Protein AF-A0A2V2UY71-F1 (afdb_monomer)

InterPro domains:
  IPR056040 Domain of unknown function DUF7623 [PF24610] (50-108)
  IPR056040 Domain of unknown function DUF7623 [PF24610] (122-181)
  IPR056040 Domain of unknown function DUF7623 [PF24610] (200-262)
  IPR056040 Domain of unknown function DUF7623 [PF24610] (273-336)

Radius of gyration: 25.0 Å; Cα contacts (8 Å, |Δi|>4): 296; chains: 1; bounding box: 73×65×68 Å

Sequence (358 aa):
MPPAIQCVEEQMRRRMQQLRSDERKAAKAEARREQWLLEQHPYLDGVALAGLPLSKLGLSEDEEFTRLAEEHTVLAASPEKNAETLAAKEQCLKARAAHLAAAVVRQEAALRGQMPYLMHLPFDVALRELHLESNPEFVALLAKHAALCEDPDRAGGAEAKRLERAMRDLAKRIAEDVVEARRRALVETENLHEKYPCLPEEPAPGVAIVEVGLVEDPVFRALSHELDGLRADPTKNAEQIAATERAVRARAMELGSAKLQATEEEQRNYPFLPRRVDDVLMSDLRLAEDGVFQELVARRDALVAAGPGSNPELLTATERQLRGRASELAAAKKAVDAFRPTRTRRCVRVTPSWSRTR

Organism: Trypanosoma cruzi (NCBI:txid5693)

pLDDT: mean 89.63, std 13.65, range [26.88, 98.38]

Solvent-accessible surface area (backbone atoms only — not comparable to full-atom values): 20003 Å² total; per-residue (Å²): 132,61,71,69,57,58,51,52,52,52,50,52,51,53,51,52,53,48,51,55,50,44,53,52,31,22,53,49,30,51,52,50,53,42,51,50,51,38,70,78,36,61,77,53,66,91,59,80,31,88,87,56,59,71,82,77,50,48,56,76,75,33,68,67,51,43,53,52,49,54,54,43,58,62,45,60,77,44,44,90,84,31,47,70,62,47,55,53,47,44,50,52,48,43,51,48,51,38,49,40,30,52,49,54,53,50,50,42,51,50,53,45,67,76,40,60,75,53,80,80,58,99,57,102,65,62,70,73,81,58,49,50,89,51,34,68,72,47,43,54,47,50,53,54,41,52,65,43,47,73,40,72,87,44,42,82,30,75,66,40,53,48,42,44,47,51,49,37,55,49,52,45,55,49,45,52,52,50,52,52,50,51,45,50,50,26,30,49,40,30,52,48,41,75,75,37,73,64,52,57,74,53,37,22,92,81,35,47,47,65,74,51,45,55,86,75,34,67,67,51,46,51,51,50,53,51,46,60,58,40,60,75,46,50,82,84,30,43,69,59,44,57,52,48,44,50,50,50,29,49,52,46,28,53,46,17,43,52,50,46,50,45,21,54,53,47,31,71,76,38,72,91,49,66,68,48,36,89,88,32,52,42,57,74,46,50,59,90,78,37,64,71,52,48,53,45,48,53,53,42,51,53,42,58,72,56,42,94,82,37,60,66,67,58,45,54,52,42,54,51,51,44,52,34,51,49,34,50,37,28,52,51,44,53,52,55,59,70,64,54,76,57,89,79,68,74,76,81,74,82,72,84,79,82,77,83,77,132

Secondary structure (DSSP, 8-state):
--HHHHHHHHHHHHHHHHHHHHHHHHHHHHHHHHHHHHHH-GGGTT---TT--GGGS-TTT-HHHHHHHHHHHHHHTSHHHHHHHHHHHHHHHHHHHHHHHHHHHHHHHHHHHH-GGGS--SSS--GGGGTGGG-HHHHHHHHHHHHHHTSTTTTTSHHHHHHHHHHHHHHHHHHHHHHHHHHHHHHHHHHHHHH-TTS-S-SBTTB-TTTT-TTT-HHHHHHHHHHHHHTTSTTTTHHHHHHHHHHHHHHHHHHHHHHHHHHHHHHHH-TTS-SEETTEEGGGT-GGG-HHHHHHHHHHHHHHHTGGGS-HHHHHHHHHHHHHHHHHHHHHHHHHHHHS--TT--------------

Structure (mmCIF, N/CA/C/O backbone):
data_AF-A0A2V2UY71-F1
#
_entry.id   AF-A0A2V2UY71-F1
#
loop_
_atom_site.group_PDB
_atom_site.id
_atom_site.type_symbol
_atom_site.label_atom_id
_atom_site.label_alt_id
_atom_site.label_comp_id
_atom_site.label_asym_id
_atom_site.label_entity_id
_atom_site.label_seq_id
_atom_site.pdbx_PDB_ins_code
_atom_site.Cartn_x
_atom_site.Cartn_y
_atom_site.Cartn_z
_atom_site.occupancy
_atom_site.B_iso_or_equiv
_atom_site.auth_seq_id
_atom_site.auth_comp_id
_atom_site.auth_asym_id
_atom_site.auth_atom_id
_atom_site.pdbx_PDB_model_num
ATOM 1 N N . MET A 1 1 ? -28.309 37.734 -14.456 1.00 57.97 1 MET A N 1
ATOM 2 C CA . MET A 1 1 ? -27.494 36.514 -14.649 1.00 57.97 1 MET A CA 1
ATOM 3 C C . MET A 1 1 ? -28.401 35.411 -15.184 1.00 57.97 1 MET A C 1
ATOM 5 O O . MET A 1 1 ? -29.467 35.233 -14.606 1.00 57.97 1 MET A O 1
ATOM 9 N N . PRO A 1 2 ? -28.052 34.726 -16.285 1.00 71.00 2 PRO A N 1
ATOM 10 C CA . PRO A 1 2 ? -28.831 33.608 -16.819 1.00 71.00 2 PRO A CA 1
ATOM 11 C C . PRO A 1 2 ? -28.924 32.444 -15.807 1.00 71.00 2 PRO A C 1
ATOM 13 O O . PRO A 1 2 ? -27.910 32.128 -15.182 1.00 71.00 2 PRO A O 1
ATOM 16 N N . PRO A 1 3 ? -30.073 31.752 -15.677 1.00 75.88 3 PRO A N 1
ATOM 17 C CA . PRO A 1 3 ? -30.259 30.640 -14.729 1.00 75.88 3 PRO A CA 1
ATOM 18 C C . PRO A 1 3 ? -29.242 29.496 -14.881 1.00 75.88 3 PRO A C 1
ATOM 20 O O . PRO A 1 3 ? -28.856 28.861 -13.903 1.00 75.88 3 PRO A O 1
ATOM 23 N N . ALA A 1 4 ? -28.761 29.259 -16.106 1.00 75.88 4 ALA A N 1
ATOM 24 C CA . ALA A 1 4 ? -27.732 28.260 -16.384 1.00 75.88 4 ALA A CA 1
ATOM 25 C C . ALA A 1 4 ? -26.374 28.609 -15.746 1.00 75.88 4 ALA A C 1
ATOM 27 O O . ALA A 1 4 ? -25.679 27.713 -15.274 1.00 75.88 4 ALA A O 1
ATOM 28 N N . ILE A 1 5 ? -26.022 29.900 -15.671 1.00 81.50 5 ILE A N 1
ATOM 29 C CA . ILE A 1 5 ? -24.772 30.356 -15.045 1.00 81.50 5 ILE A CA 1
ATOM 30 C C . ILE A 1 5 ? -24.843 30.142 -13.529 1.00 81.50 5 ILE A C 1
ATOM 32 O O . ILE A 1 5 ? -23.938 29.542 -12.960 1.00 81.50 5 ILE A O 1
ATOM 36 N N . GLN A 1 6 ? -25.967 30.498 -12.900 1.00 82.94 6 GLN A N 1
ATOM 37 C CA . GLN A 1 6 ? -26.189 30.259 -11.466 1.00 82.94 6 GLN A CA 1
ATOM 38 C C . GLN A 1 6 ? -26.151 28.764 -11.106 1.00 82.94 6 GLN A C 1
ATOM 40 O O . GLN A 1 6 ? -25.620 28.386 -10.063 1.00 82.94 6 GLN A O 1
ATOM 45 N N . CYS A 1 7 ? -26.678 27.894 -11.977 1.00 86.69 7 CYS A N 1
ATOM 46 C CA . CYS A 1 7 ? -26.618 26.445 -11.781 1.00 86.69 7 CYS A CA 1
ATOM 47 C C . CYS A 1 7 ? -25.174 25.920 -11.797 1.00 86.69 7 CYS A C 1
ATOM 49 O O . CYS A 1 7 ? -24.805 25.117 -10.940 1.00 86.69 7 CYS A O 1
ATOM 51 N N . VAL A 1 8 ? -24.358 26.358 -12.759 1.00 89.56 8 VAL A N 1
ATOM 52 C CA . VAL A 1 8 ? -22.952 25.937 -12.861 1.00 89.56 8 VAL A CA 1
ATOM 53 C C . VAL A 1 8 ? -22.132 26.489 -11.694 1.00 89.56 8 VAL A C 1
ATOM 55 O O . VAL A 1 8 ? -21.345 25.750 -11.107 1.00 89.56 8 VAL A O 1
ATOM 58 N N . GLU A 1 9 ? -22.353 27.742 -11.295 1.00 90.88 9 GLU A N 1
ATOM 59 C CA . GLU A 1 9 ? -21.694 28.348 -10.130 1.00 90.88 9 GLU A CA 1
ATOM 60 C C . GLU A 1 9 ? -21.990 27.573 -8.841 1.00 90.88 9 GLU A C 1
ATOM 62 O O . GLU A 1 9 ? -21.076 27.250 -8.080 1.00 90.88 9 GLU A O 1
ATOM 67 N N . GLU A 1 10 ? -23.250 27.196 -8.613 1.00 91.19 10 GLU A N 1
ATOM 68 C CA . GLU A 1 10 ? -23.637 26.406 -7.443 1.00 91.19 10 GLU A CA 1
ATOM 69 C C . GLU A 1 10 ? -23.047 24.984 -7.493 1.00 91.19 10 GLU A C 1
ATOM 71 O O . GLU A 1 10 ? -22.602 24.457 -6.470 1.00 91.19 10 GLU A O 1
ATOM 76 N N . GLN A 1 11 ? -22.963 24.367 -8.677 1.00 90.06 11 GLN A N 1
ATOM 77 C CA . GLN A 1 11 ? -22.275 23.083 -8.855 1.00 90.06 11 GLN A CA 1
ATOM 78 C C . GLN A 1 11 ? -20.778 23.187 -8.537 1.00 90.06 11 GLN A C 1
ATOM 80 O O . GLN A 1 11 ? -20.250 22.354 -7.795 1.00 90.06 11 GLN A O 1
ATOM 85 N N . MET A 1 12 ? -20.099 24.219 -9.044 1.00 92.25 12 MET A N 1
ATOM 86 C CA . MET A 1 12 ? -18.686 24.476 -8.754 1.00 92.25 12 MET A CA 1
ATOM 87 C C . MET A 1 12 ? -18.464 24.733 -7.263 1.00 92.25 12 MET A C 1
ATOM 89 O O . MET A 1 12 ? -17.534 24.178 -6.675 1.00 92.25 12 MET A O 1
ATOM 93 N N . ARG A 1 13 ? -19.355 25.496 -6.619 1.00 92.88 13 ARG A N 1
ATOM 94 C CA . ARG A 1 13 ? -19.305 25.769 -5.178 1.00 92.88 13 ARG A CA 1
ATOM 95 C C . ARG A 1 13 ? -19.416 24.489 -4.354 1.00 92.88 13 ARG A C 1
ATOM 97 O O . ARG A 1 13 ? -18.591 24.262 -3.469 1.00 92.88 13 ARG A O 1
ATOM 104 N N . ARG A 1 14 ? -20.382 23.622 -4.674 1.00 91.88 14 ARG A N 1
ATOM 105 C CA . ARG A 1 14 ? -20.544 22.310 -4.024 1.00 91.88 14 ARG A CA 1
ATOM 106 C C . ARG A 1 14 ? -19.334 21.413 -4.250 1.00 91.88 14 ARG A C 1
ATOM 108 O O . ARG A 1 14 ? -18.859 20.786 -3.307 1.00 91.88 14 ARG A O 1
ATOM 115 N N . ARG A 1 15 ? -18.793 21.380 -5.473 1.00 92.88 15 ARG A N 1
ATOM 116 C CA . ARG A 1 15 ? -17.592 20.594 -5.783 1.00 92.88 15 ARG A CA 1
ATOM 117 C C . ARG A 1 15 ? -16.383 21.087 -4.991 1.00 92.88 15 ARG A C 1
ATOM 119 O O . ARG A 1 15 ? -15.667 20.264 -4.438 1.00 92.88 15 ARG A O 1
ATOM 126 N N . MET A 1 16 ? -16.185 22.399 -4.881 1.00 93.50 16 MET A N 1
ATOM 127 C CA . MET A 1 16 ? -15.091 22.973 -4.096 1.00 93.50 16 MET A CA 1
ATOM 128 C C . MET A 1 16 ? -15.234 22.666 -2.598 1.00 93.50 16 MET A C 1
ATOM 130 O O . MET A 1 16 ? -14.245 22.349 -1.943 1.00 93.50 16 MET A O 1
ATOM 134 N N . GLN A 1 17 ? -16.453 22.714 -2.050 1.00 93.62 17 GLN A N 1
ATOM 135 C CA . GLN A 1 17 ? -16.710 22.305 -0.664 1.00 93.62 17 GLN A CA 1
ATOM 136 C C . GLN A 1 17 ? -16.402 20.821 -0.441 1.00 93.62 17 GLN A C 1
ATOM 138 O O . GLN A 1 17 ? -15.746 20.485 0.543 1.00 93.62 17 GLN A O 1
ATOM 143 N N . GLN A 1 18 ? -16.814 19.957 -1.374 1.00 92.00 18 GLN A N 1
ATOM 144 C CA . GLN A 1 18 ? -16.500 18.531 -1.324 1.00 92.00 18 GLN A CA 1
ATOM 145 C C . GLN A 1 18 ? -14.987 18.294 -1.341 1.00 92.00 18 GLN A C 1
ATOM 147 O O . GLN A 1 18 ? -14.487 17.589 -0.477 1.00 92.00 18 GLN A O 1
ATOM 152 N N . LEU A 1 19 ? -14.252 18.930 -2.259 1.00 91.75 19 LEU A N 1
ATOM 153 C CA . LEU A 1 19 ? -12.797 18.773 -2.357 1.00 91.75 19 LEU A CA 1
ATOM 154 C C . LEU A 1 19 ? -12.083 19.193 -1.067 1.00 91.75 19 LEU A C 1
ATOM 156 O O . LEU A 1 19 ? -11.243 18.451 -0.574 1.00 91.75 19 LEU A O 1
ATOM 160 N N . ARG A 1 20 ? -12.475 20.321 -0.461 1.00 94.00 20 ARG A N 1
ATOM 161 C CA . ARG A 1 20 ? -11.926 20.754 0.838 1.00 94.00 20 ARG A CA 1
ATOM 162 C C . ARG A 1 20 ? -12.254 19.778 1.969 1.00 94.00 20 ARG A C 1
ATOM 164 O O . ARG A 1 20 ? -11.451 19.600 2.880 1.00 94.00 20 ARG A O 1
ATOM 171 N N . SER A 1 21 ? -13.447 19.182 1.952 1.00 95.00 21 SER A N 1
ATOM 172 C CA . SER A 1 21 ? -13.816 18.139 2.914 1.00 95.00 21 SER A CA 1
ATOM 173 C C . SER A 1 21 ? -12.960 16.890 2.720 1.00 95.00 21 SER A C 1
ATOM 175 O O . SER A 1 21 ? -12.454 16.348 3.697 1.00 95.00 21 SER A O 1
ATOM 177 N N . ASP A 1 22 ? -12.773 16.460 1.475 1.00 95.50 22 ASP A N 1
ATOM 178 C CA . ASP A 1 22 ? -11.970 15.291 1.122 1.00 95.50 22 ASP A CA 1
ATOM 179 C C . ASP A 1 22 ? -10.492 15.509 1.487 1.00 95.50 22 ASP A C 1
ATOM 181 O O . ASP A 1 22 ? -9.858 14.615 2.030 1.00 95.50 22 ASP A O 1
ATOM 185 N N . GLU A 1 23 ? -9.948 16.712 1.274 1.00 94.56 23 GLU A N 1
ATOM 186 C CA . GLU A 1 23 ? -8.604 17.105 1.729 1.00 94.56 23 GLU A CA 1
ATOM 187 C C . GLU A 1 23 ? -8.447 16.996 3.247 1.00 94.56 23 GLU A C 1
ATOM 189 O O . GLU A 1 23 ? -7.471 16.425 3.725 1.00 94.56 23 GLU A O 1
ATOM 194 N N . ARG A 1 24 ? -9.421 17.496 4.017 1.00 96.94 24 ARG A N 1
ATOM 195 C CA . ARG A 1 24 ? -9.393 17.397 5.485 1.00 96.94 24 ARG A CA 1
ATOM 196 C C . ARG A 1 24 ? -9.475 15.953 5.963 1.00 96.94 24 ARG A C 1
ATOM 198 O O . ARG A 1 24 ? -8.766 15.590 6.895 1.00 96.94 24 ARG A O 1
ATOM 205 N N . LYS A 1 25 ? -10.331 15.143 5.336 1.00 97.50 25 LYS A N 1
ATOM 206 C CA . LYS A 1 25 ? -10.458 13.715 5.648 1.00 97.50 25 LYS A CA 1
ATOM 207 C C . LYS A 1 25 ? -9.175 12.964 5.331 1.00 97.50 25 LYS A C 1
ATOM 209 O O . LYS A 1 25 ? -8.712 12.202 6.168 1.00 97.50 25 LYS A O 1
ATOM 214 N N . ALA A 1 26 ? -8.572 13.244 4.177 1.00 96.44 26 ALA A N 1
ATOM 215 C CA . ALA A 1 26 ? -7.306 12.644 3.791 1.00 96.44 26 ALA A CA 1
ATOM 216 C C . ALA A 1 26 ? -6.189 12.974 4.795 1.00 96.44 26 ALA A C 1
ATOM 218 O O . ALA A 1 26 ? -5.560 12.060 5.316 1.00 96.44 26 ALA A O 1
ATOM 219 N N . ALA A 1 27 ? -6.027 14.251 5.157 1.00 96.56 27 ALA A N 1
ATOM 220 C CA . ALA A 1 27 ? -5.034 14.673 6.147 1.00 96.56 27 ALA A CA 1
ATOM 221 C C . ALA A 1 27 ? -5.276 14.050 7.535 1.00 96.56 27 ALA A C 1
ATOM 223 O O . ALA A 1 27 ? -4.334 13.698 8.241 1.00 96.56 27 ALA A O 1
ATOM 224 N N . LYS A 1 28 ? -6.544 13.892 7.938 1.00 97.56 28 LYS A N 1
ATOM 225 C CA . LYS A 1 28 ? -6.902 13.251 9.209 1.00 97.56 28 LYS A CA 1
ATOM 226 C C . LYS A 1 28 ? -6.590 11.752 9.208 1.00 97.56 28 LYS A C 1
ATOM 228 O O . LYS A 1 28 ? -6.087 11.258 10.213 1.00 97.56 28 LYS A O 1
ATOM 233 N N . ALA A 1 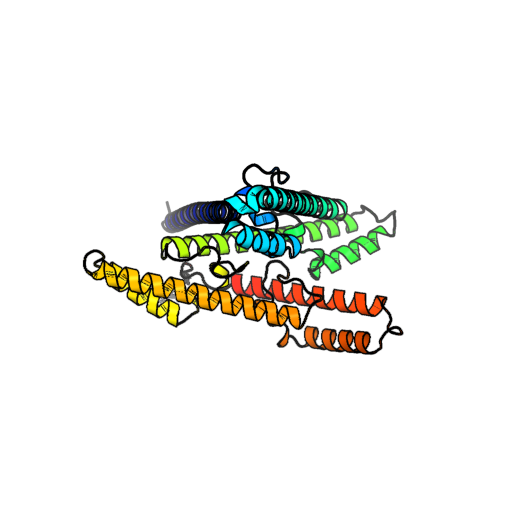29 ? -6.839 11.054 8.100 1.00 97.44 29 ALA A N 1
ATOM 234 C CA . ALA A 1 29 ? -6.457 9.652 7.943 1.00 97.44 29 ALA A CA 1
ATOM 235 C C . ALA A 1 29 ? -4.932 9.470 7.976 1.00 97.44 29 ALA A C 1
ATOM 237 O O . ALA A 1 29 ? -4.446 8.590 8.677 1.00 97.44 29 ALA A O 1
ATOM 238 N N . GLU A 1 30 ? -4.170 10.331 7.293 1.00 96.12 30 GLU A N 1
ATOM 239 C CA . GLU A 1 30 ? -2.700 10.298 7.341 1.00 96.12 30 GLU A CA 1
ATOM 240 C C . GLU A 1 30 ? -2.183 10.514 8.767 1.00 96.12 30 GLU A C 1
ATOM 242 O O . GLU A 1 30 ? -1.403 9.707 9.268 1.00 96.12 30 GLU A O 1
ATOM 247 N N . ALA A 1 31 ? -2.672 11.546 9.462 1.00 96.62 31 ALA A N 1
ATOM 248 C CA . ALA A 1 31 ? -2.279 11.818 10.843 1.00 96.62 31 ALA A CA 1
ATOM 249 C C . ALA A 1 31 ? -2.633 10.660 11.791 1.00 96.62 31 ALA A C 1
ATOM 251 O O . ALA A 1 31 ? -1.829 10.297 12.646 1.00 96.62 31 ALA A O 1
ATOM 252 N N . ARG A 1 32 ? -3.814 10.051 11.618 1.00 96.62 32 ARG A N 1
ATOM 253 C CA . ARG A 1 32 ? -4.237 8.870 12.381 1.00 96.62 32 ARG A CA 1
ATOM 254 C C . ARG A 1 32 ? -3.312 7.683 12.127 1.00 96.62 32 ARG A C 1
ATOM 256 O O . ARG A 1 32 ? -2.926 7.023 13.086 1.00 96.62 32 ARG A O 1
ATOM 263 N N . ARG A 1 33 ? -2.941 7.424 10.869 1.00 95.38 33 ARG A N 1
ATOM 264 C CA . ARG A 1 33 ? -2.020 6.340 10.509 1.00 95.38 33 ARG A CA 1
ATOM 265 C C . ARG A 1 33 ? -0.642 6.545 11.131 1.00 95.38 33 ARG A C 1
ATOM 267 O O . ARG A 1 33 ? -0.097 5.600 11.692 1.00 95.38 33 ARG A O 1
ATOM 274 N N . GLU A 1 34 ? -0.101 7.759 11.069 1.00 95.38 34 GLU A N 1
ATOM 275 C CA . GLU A 1 34 ? 1.183 8.092 11.699 1.00 95.38 34 GLU A CA 1
ATOM 276 C C . GLU A 1 34 ? 1.135 7.933 13.217 1.00 95.38 34 GLU A C 1
ATOM 278 O O . GLU A 1 34 ? 2.013 7.301 13.802 1.00 95.38 34 GLU A O 1
ATOM 283 N N . GLN A 1 35 ? 0.085 8.453 13.855 1.00 95.75 35 GLN A N 1
ATOM 284 C CA . GLN A 1 35 ? -0.094 8.303 15.293 1.00 95.75 35 GLN A CA 1
ATOM 285 C C . GLN A 1 35 ? -0.215 6.827 15.686 1.00 95.75 35 GLN A C 1
ATOM 287 O O . GLN A 1 35 ? 0.440 6.391 16.626 1.00 95.75 35 GLN A O 1
ATOM 292 N N . TRP A 1 36 ? -0.998 6.044 14.943 1.00 95.75 36 TRP A N 1
ATOM 293 C CA . TRP A 1 36 ? -1.146 4.615 15.192 1.00 95.75 36 TRP A CA 1
ATOM 294 C C . TRP A 1 36 ? 0.193 3.872 15.060 1.00 95.75 36 TRP A C 1
ATOM 296 O O . TRP A 1 36 ? 0.519 3.055 15.917 1.00 95.75 36 TRP A O 1
ATOM 306 N N . LEU A 1 37 ? 1.009 4.187 14.043 1.00 95.50 37 LEU A N 1
ATOM 307 C CA . LEU A 1 37 ? 2.350 3.607 13.879 1.00 95.50 37 LEU A CA 1
ATOM 308 C C . LEU A 1 37 ? 3.283 3.963 15.046 1.00 95.50 37 LEU A C 1
ATOM 310 O O . LEU A 1 37 ? 4.030 3.102 15.506 1.00 95.50 37 LEU A O 1
ATOM 314 N N . LEU A 1 38 ? 3.225 5.200 15.550 1.00 95.06 38 LEU A N 1
ATOM 315 C CA . LEU A 1 38 ? 3.971 5.610 16.745 1.00 95.06 38 LEU A CA 1
ATOM 316 C C . LEU A 1 38 ? 3.482 4.889 18.006 1.00 95.06 38 LEU A C 1
ATOM 318 O O . LEU A 1 38 ? 4.297 4.496 18.831 1.00 95.06 38 LEU A O 1
ATOM 322 N N . GLU A 1 39 ? 2.175 4.669 18.151 1.00 94.81 39 GLU A N 1
ATOM 323 C CA . GLU A 1 39 ? 1.608 3.902 19.267 1.00 94.81 39 GLU A CA 1
ATOM 324 C C . GLU A 1 39 ? 2.044 2.427 19.231 1.00 94.81 39 GLU A C 1
ATOM 326 O O . GLU A 1 39 ? 2.303 1.847 20.284 1.00 94.81 39 GLU A O 1
ATOM 331 N N . GLN A 1 40 ? 2.170 1.825 18.040 1.00 93.19 40 GLN A N 1
ATOM 332 C CA . GLN A 1 40 ? 2.704 0.462 17.881 1.00 93.19 40 GLN A CA 1
ATOM 333 C C . GLN A 1 40 ? 4.223 0.389 18.075 1.00 93.19 40 GLN A C 1
ATOM 335 O O . GLN A 1 40 ? 4.745 -0.630 18.529 1.00 93.19 40 GLN A O 1
ATOM 340 N N . HIS A 1 41 ? 4.941 1.469 17.759 1.00 94.50 41 HIS A N 1
ATOM 341 C CA . HIS A 1 41 ? 6.397 1.535 17.848 1.00 94.50 41 HIS A CA 1
ATOM 342 C C . HIS A 1 41 ? 6.869 2.776 18.627 1.00 94.50 41 HIS A C 1
ATOM 344 O O . HIS A 1 41 ? 7.550 3.629 18.048 1.00 94.50 41 HIS A O 1
ATOM 350 N N . PRO A 1 42 ? 6.585 2.887 19.946 1.00 94.44 42 PRO A N 1
ATOM 351 C CA . PRO A 1 42 ? 6.882 4.102 20.718 1.00 94.44 42 PRO A CA 1
ATOM 352 C C . PRO A 1 42 ? 8.369 4.459 20.750 1.00 94.44 42 PRO A C 1
ATOM 354 O O . PRO A 1 42 ? 8.746 5.624 20.841 1.00 94.44 42 PRO A O 1
ATOM 357 N N . TYR A 1 43 ? 9.240 3.457 20.619 1.00 94.12 43 TYR A N 1
ATOM 358 C CA . TYR A 1 43 ? 10.687 3.638 20.528 1.00 94.12 43 TYR A CA 1
ATOM 359 C C . TYR A 1 43 ? 11.136 4.350 19.241 1.00 94.12 43 TYR A C 1
ATOM 361 O O . TYR A 1 43 ? 12.305 4.706 19.143 1.00 94.12 43 TYR A O 1
ATOM 369 N N . LEU A 1 44 ? 10.270 4.557 18.246 1.00 95.62 44 LEU A N 1
ATOM 370 C CA . LEU A 1 44 ? 10.598 5.341 17.051 1.00 95.62 44 LEU A CA 1
ATOM 371 C C . LEU A 1 44 ? 10.298 6.837 17.200 1.00 95.62 44 LEU A C 1
ATOM 373 O O . LEU A 1 44 ? 10.643 7.607 16.301 1.00 95.62 44 LEU A O 1
ATOM 377 N N . ASP A 1 45 ? 9.718 7.266 18.324 1.00 93.12 45 ASP A N 1
ATOM 378 C CA . ASP A 1 45 ? 9.486 8.685 18.575 1.00 93.12 45 ASP A CA 1
ATOM 379 C C . ASP A 1 45 ? 10.808 9.476 18.596 1.00 93.12 45 ASP A C 1
ATOM 381 O O . ASP A 1 45 ? 11.823 9.048 19.157 1.00 93.12 45 ASP A O 1
ATOM 385 N N . GLY A 1 46 ? 10.813 10.625 17.919 1.00 86.50 46 GLY A N 1
ATOM 386 C CA . GLY A 1 46 ? 11.984 11.493 17.770 1.00 86.50 46 GLY A CA 1
ATOM 387 C C . GLY A 1 46 ? 13.143 10.930 16.930 1.00 86.50 46 GLY A C 1
ATOM 388 O O . GLY A 1 46 ? 14.186 11.583 16.833 1.00 86.50 46 GLY A O 1
ATOM 389 N N . VAL A 1 47 ? 13.010 9.753 16.306 1.00 89.56 47 VAL A N 1
ATOM 390 C CA . VAL A 1 47 ? 14.061 9.197 15.438 1.00 89.56 47 VAL A CA 1
ATOM 391 C C . VAL A 1 47 ? 14.152 10.000 14.138 1.00 89.56 47 VAL A C 1
ATOM 393 O O . VAL A 1 47 ? 13.160 10.253 13.459 1.00 89.56 47 VAL A O 1
ATOM 396 N N . ALA A 1 48 ? 15.370 10.387 13.752 1.00 87.94 48 ALA A N 1
ATOM 397 C CA . ALA A 1 48 ? 15.610 11.095 12.500 1.00 87.94 48 ALA A CA 1
ATOM 398 C C . ALA A 1 48 ? 15.502 10.140 11.296 1.00 87.94 48 ALA A C 1
ATOM 400 O O . ALA A 1 48 ? 16.433 9.401 10.986 1.00 87.94 48 ALA A O 1
ATOM 401 N N . LEU A 1 49 ? 14.376 10.196 10.583 1.00 92.88 49 LEU A N 1
ATOM 402 C CA . LEU A 1 49 ? 14.071 9.333 9.431 1.00 92.88 49 LEU A CA 1
ATOM 403 C C . LEU A 1 49 ? 14.194 10.094 8.102 1.00 92.88 49 LEU A C 1
ATOM 405 O O . LEU A 1 49 ? 13.379 9.943 7.199 1.00 92.88 49 LEU A O 1
ATOM 409 N N . ALA A 1 50 ? 15.205 10.964 7.996 1.00 89.25 50 ALA A N 1
ATOM 410 C CA . ALA A 1 50 ? 15.466 11.807 6.819 1.00 89.25 50 ALA A CA 1
ATOM 411 C C . ALA A 1 50 ? 14.261 12.666 6.363 1.00 89.25 50 ALA A C 1
ATOM 413 O O . ALA A 1 50 ? 14.125 12.977 5.183 1.00 89.25 50 ALA A O 1
ATOM 414 N N . GLY A 1 51 ? 13.386 13.050 7.301 1.00 88.62 51 GLY A N 1
ATOM 415 C CA . GLY A 1 51 ? 12.165 13.813 7.017 1.00 88.62 51 GLY A CA 1
ATOM 416 C C . GLY A 1 51 ? 11.014 12.984 6.437 1.00 88.62 51 GLY A C 1
ATOM 417 O O . GLY A 1 51 ? 10.006 13.560 6.038 1.00 88.62 51 GLY A O 1
ATOM 418 N N . LEU A 1 52 ? 11.146 11.655 6.383 1.00 93.50 52 LEU A N 1
ATOM 419 C CA . LEU A 1 52 ? 10.084 10.750 5.952 1.00 93.50 52 LEU A CA 1
ATOM 420 C C . LEU A 1 52 ? 9.163 10.394 7.131 1.00 93.50 52 LEU A C 1
ATOM 422 O O . LEU A 1 52 ? 9.663 10.135 8.229 1.00 93.50 52 LEU A O 1
ATOM 426 N N . PRO A 1 53 ? 7.839 10.329 6.912 1.00 93.81 53 PRO A N 1
ATOM 427 C CA . PRO A 1 53 ? 6.903 9.808 7.903 1.00 93.81 53 PRO A CA 1
ATOM 428 C C . PRO A 1 53 ? 6.998 8.271 8.000 1.00 93.81 53 PRO A C 1
ATOM 430 O O . PRO A 1 53 ? 7.471 7.614 7.063 1.00 93.81 53 PRO A O 1
ATOM 433 N N . LEU A 1 54 ? 6.542 7.675 9.109 1.00 95.00 54 LEU A N 1
ATOM 434 C CA . LEU A 1 54 ? 6.673 6.231 9.357 1.00 95.00 54 LEU A CA 1
ATOM 435 C C . LEU A 1 54 ? 5.930 5.403 8.307 1.00 95.00 54 LEU A C 1
ATOM 437 O O . LEU A 1 54 ? 6.439 4.367 7.871 1.00 95.00 54 LEU A O 1
ATOM 441 N N . SER A 1 55 ? 4.775 5.881 7.831 1.00 92.44 55 SER A N 1
ATOM 442 C CA . SER A 1 55 ? 3.998 5.205 6.782 1.00 92.44 55 SER A CA 1
ATOM 443 C C . SER A 1 55 ? 4.759 5.020 5.469 1.00 92.44 55 SER A C 1
ATOM 445 O O . SER A 1 55 ? 4.383 4.173 4.663 1.00 92.44 55 SER A O 1
ATOM 447 N N . LYS A 1 56 ? 5.840 5.775 5.232 1.00 92.50 56 LYS A N 1
ATOM 44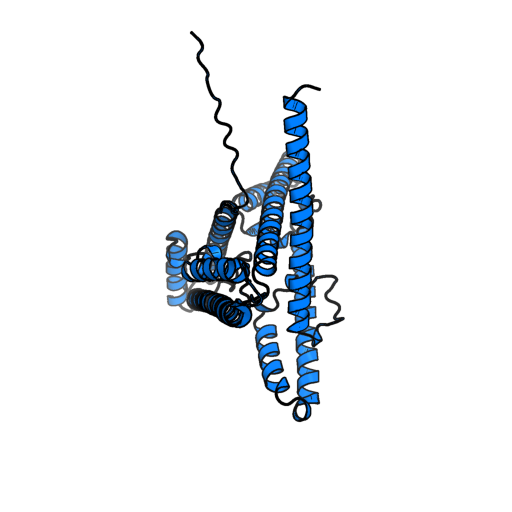8 C CA . LYS A 1 56 ? 6.637 5.708 3.996 1.00 92.50 56 LYS A CA 1
ATOM 449 C C . LYS A 1 56 ? 7.804 4.725 4.057 1.00 92.50 56 LYS A C 1
ATOM 451 O O . LYS A 1 56 ? 8.494 4.580 3.039 1.00 92.50 56 LYS A O 1
ATOM 456 N N . LEU A 1 57 ? 8.031 4.088 5.209 1.00 93.31 57 LEU A N 1
ATOM 457 C CA . LEU A 1 57 ? 9.163 3.188 5.442 1.00 93.31 57 LEU A CA 1
ATOM 458 C C . LEU A 1 57 ? 8.864 1.714 5.158 1.00 93.31 57 LEU A C 1
ATOM 460 O O . LEU A 1 57 ? 9.812 0.950 5.011 1.00 93.31 57 LEU A O 1
ATOM 464 N N . GLY A 1 58 ? 7.588 1.323 5.075 1.00 90.38 58 GLY A N 1
ATOM 465 C CA . GLY A 1 58 ? 7.207 -0.076 4.855 1.00 90.38 58 GLY A CA 1
ATOM 466 C C . GLY A 1 58 ? 7.648 -0.998 5.997 1.00 90.38 58 GLY A C 1
ATOM 467 O O . GLY A 1 58 ? 8.213 -2.060 5.757 1.00 90.38 58 GLY A O 1
ATOM 468 N N . LEU A 1 59 ? 7.460 -0.564 7.251 1.00 92.81 59 LEU A N 1
ATOM 469 C CA . LEU A 1 59 ? 7.905 -1.312 8.437 1.00 92.81 59 LEU A CA 1
ATOM 470 C C . LEU A 1 59 ? 7.282 -2.715 8.515 1.00 92.81 59 LEU A C 1
ATOM 472 O O . LEU A 1 59 ? 7.947 -3.654 8.938 1.00 92.81 59 LEU A O 1
ATOM 476 N N . SER A 1 60 ? 6.024 -2.858 8.089 1.00 87.88 60 SER A N 1
ATOM 477 C CA . SER A 1 60 ? 5.282 -4.126 8.059 1.00 87.88 60 SER A CA 1
ATOM 478 C C . SER A 1 60 ? 5.730 -5.089 6.957 1.00 87.88 60 SER A C 1
ATOM 480 O O . SER A 1 60 ? 5.382 -6.268 6.982 1.00 87.88 60 SER A O 1
ATOM 482 N N . GLU A 1 61 ? 6.458 -4.585 5.966 1.00 88.06 61 GLU A N 1
ATOM 483 C CA . GLU A 1 61 ? 6.984 -5.325 4.824 1.00 88.06 61 GLU A CA 1
ATOM 484 C C . GLU A 1 61 ? 8.442 -5.747 5.049 1.00 88.06 61 GLU A C 1
ATOM 486 O O . GLU A 1 61 ? 8.963 -6.586 4.315 1.00 88.06 61 GLU A O 1
ATOM 491 N N . ASP A 1 62 ? 9.104 -5.179 6.059 1.00 93.62 62 ASP A N 1
ATOM 492 C CA . ASP A 1 62 ? 10.484 -5.489 6.397 1.00 93.62 62 ASP A CA 1
ATOM 493 C C . ASP A 1 62 ? 10.573 -6.665 7.382 1.00 93.62 62 ASP A C 1
ATOM 495 O O . ASP A 1 62 ? 10.269 -6.542 8.570 1.00 93.62 62 ASP A O 1
ATOM 499 N N . GLU A 1 63 ? 11.027 -7.819 6.892 1.00 91.38 63 GLU A N 1
ATOM 500 C CA . GLU A 1 63 ? 11.146 -9.060 7.677 1.00 91.38 63 GLU A CA 1
ATOM 501 C C . GLU A 1 63 ? 12.057 -8.910 8.907 1.00 91.38 63 GLU A C 1
ATOM 503 O O . GLU A 1 63 ? 11.806 -9.484 9.965 1.00 91.38 63 GLU A O 1
ATOM 508 N N . GLU A 1 64 ? 13.131 -8.122 8.793 1.00 95.50 64 GLU A N 1
ATOM 509 C CA . GLU A 1 64 ? 14.042 -7.909 9.917 1.00 95.50 64 GLU A CA 1
ATOM 510 C C . GLU A 1 64 ? 13.388 -7.047 11.001 1.00 95.50 64 GLU A C 1
ATOM 512 O O . GLU A 1 64 ? 13.464 -7.394 12.181 1.00 95.50 64 GLU A O 1
ATOM 517 N N . PHE A 1 65 ? 12.735 -5.948 10.614 1.00 96.31 65 PHE A N 1
ATOM 518 C CA . PHE A 1 65 ? 12.019 -5.076 11.539 1.00 96.31 65 PHE A CA 1
ATOM 519 C C . PHE A 1 65 ? 10.865 -5.807 12.226 1.00 96.31 65 PHE A C 1
ATOM 521 O O . PHE A 1 65 ? 10.757 -5.739 13.447 1.00 96.31 65 PHE A O 1
ATOM 528 N N . THR A 1 66 ? 10.038 -6.530 11.467 1.00 93.06 66 THR A N 1
ATOM 529 C CA . THR A 1 66 ? 8.897 -7.294 12.002 1.00 93.06 66 THR A CA 1
ATOM 530 C C . THR A 1 66 ? 9.353 -8.347 13.008 1.00 93.06 66 THR A C 1
ATOM 532 O O . THR A 1 66 ? 8.874 -8.338 14.140 1.00 93.06 66 THR A O 1
ATOM 535 N N . ARG A 1 67 ? 10.373 -9.152 12.680 1.00 95.31 67 ARG A N 1
ATOM 536 C CA . ARG A 1 67 ? 10.967 -10.110 13.626 1.00 95.31 67 ARG A CA 1
ATOM 537 C C . ARG A 1 67 ? 11.497 -9.428 14.893 1.00 95.31 67 ARG A C 1
ATOM 539 O O . ARG A 1 67 ? 11.261 -9.902 16.001 1.00 95.31 67 ARG A O 1
ATOM 546 N N . LEU A 1 68 ? 12.225 -8.316 14.754 1.00 96.12 68 LEU A N 1
ATOM 547 C CA . LEU A 1 68 ? 12.745 -7.573 15.909 1.00 96.12 68 LEU A CA 1
ATOM 548 C C . LEU A 1 68 ? 11.616 -6.989 16.773 1.00 96.12 68 LEU A C 1
ATOM 550 O O . LEU A 1 68 ? 11.752 -6.945 17.996 1.00 96.12 68 LEU A O 1
ATOM 554 N N . ALA A 1 69 ? 10.521 -6.543 16.154 1.00 94.44 69 ALA A N 1
ATOM 555 C CA . ALA A 1 69 ? 9.361 -6.000 16.847 1.00 94.44 69 ALA A CA 1
ATOM 556 C C . ALA A 1 69 ? 8.609 -7.105 17.603 1.00 94.44 69 ALA A C 1
ATOM 558 O O . ALA A 1 69 ? 8.267 -6.918 18.766 1.00 94.44 69 ALA A O 1
ATOM 559 N N . GLU A 1 70 ? 8.435 -8.284 17.005 1.00 93.69 70 GLU A N 1
ATOM 560 C CA . GLU A 1 70 ? 7.867 -9.457 17.679 1.00 93.69 70 GLU A CA 1
ATOM 561 C C . GLU A 1 70 ? 8.701 -9.859 18.903 1.00 93.69 70 GLU A C 1
ATOM 563 O O . GLU A 1 70 ? 8.171 -9.986 20.008 1.00 93.69 70 GLU A O 1
ATOM 568 N N . GLU A 1 71 ? 10.023 -9.969 18.756 1.00 94.31 71 GLU A N 1
ATOM 569 C CA . GLU A 1 71 ? 10.924 -10.247 19.880 1.00 94.31 71 GLU A CA 1
ATOM 570 C C . GLU A 1 71 ? 10.827 -9.174 20.980 1.00 94.31 71 GLU A C 1
ATOM 572 O O . GLU A 1 71 ? 10.816 -9.504 22.169 1.00 94.31 71 GLU A O 1
ATOM 577 N N . HIS A 1 72 ? 10.719 -7.893 20.603 1.00 94.50 72 HIS A N 1
ATOM 578 C CA . HIS A 1 72 ? 10.507 -6.791 21.548 1.00 94.50 72 HIS A CA 1
ATOM 579 C C . HIS A 1 72 ? 9.190 -6.953 22.312 1.00 94.50 72 HIS A C 1
ATOM 581 O O . HIS A 1 72 ? 9.208 -6.875 23.540 1.00 94.50 72 HIS A O 1
ATOM 587 N N . THR A 1 73 ? 8.082 -7.281 21.636 1.00 92.75 73 THR A N 1
ATOM 588 C CA . THR A 1 73 ? 6.781 -7.487 22.302 1.00 92.75 73 THR A CA 1
ATOM 589 C C . THR A 1 73 ? 6.818 -8.621 23.328 1.00 92.75 73 THR A C 1
ATOM 591 O O . THR A 1 73 ? 6.271 -8.477 24.423 1.00 92.75 73 THR A O 1
ATOM 594 N N . VAL A 1 74 ? 7.522 -9.721 23.032 1.00 93.56 74 VAL A N 1
ATOM 595 C CA . VAL A 1 74 ? 7.699 -10.843 23.968 1.00 93.56 74 VAL A CA 1
ATOM 596 C C . VAL A 1 74 ? 8.518 -10.416 25.187 1.00 93.56 74 VAL A C 1
ATOM 598 O O . VAL A 1 74 ? 8.145 -10.709 26.324 1.00 93.56 74 VAL A O 1
ATOM 601 N N . LEU A 1 75 ? 9.621 -9.691 24.979 1.00 92.50 75 LEU A N 1
ATOM 602 C CA . LEU A 1 75 ? 10.467 -9.203 26.071 1.00 92.50 75 LEU A CA 1
ATOM 603 C C . LEU A 1 75 ? 9.753 -8.154 26.937 1.00 92.50 75 LEU A C 1
ATOM 605 O O . LEU A 1 75 ? 9.950 -8.129 28.158 1.00 92.50 75 LEU A O 1
ATOM 609 N N . ALA A 1 76 ? 8.903 -7.328 26.324 1.00 91.81 76 ALA A N 1
ATOM 610 C CA . ALA A 1 76 ? 8.137 -6.272 26.977 1.00 91.81 76 ALA A CA 1
ATOM 611 C C . ALA A 1 76 ? 7.064 -6.812 27.938 1.00 91.81 76 ALA A C 1
ATOM 613 O O . ALA A 1 76 ? 6.603 -6.071 28.803 1.00 91.81 76 ALA A O 1
ATOM 614 N N . ALA A 1 77 ? 6.722 -8.105 27.873 1.00 92.56 77 ALA A N 1
ATOM 615 C CA . ALA A 1 77 ? 5.848 -8.758 28.851 1.00 92.56 77 ALA A CA 1
ATOM 616 C C . ALA A 1 77 ? 6.478 -8.874 30.258 1.00 92.56 77 ALA A C 1
ATOM 618 O O . ALA A 1 77 ? 5.786 -9.160 31.235 1.00 92.56 77 ALA A O 1
ATOM 619 N N . SER A 1 78 ? 7.797 -8.689 30.395 1.00 92.56 78 SER A N 1
ATOM 620 C CA . SER A 1 78 ? 8.511 -8.683 31.683 1.00 92.56 78 SER A CA 1
ATOM 621 C C . SER A 1 78 ? 9.662 -7.667 31.666 1.00 92.56 78 SER A C 1
ATOM 623 O O . SER A 1 78 ? 10.834 -8.052 31.685 1.00 92.56 78 SER A O 1
ATOM 625 N N . PRO A 1 79 ? 9.350 -6.358 31.637 1.00 87.06 79 PRO A N 1
ATOM 626 C CA . PRO A 1 79 ? 10.326 -5.318 31.320 1.00 87.06 79 PRO A CA 1
ATOM 627 C C . PRO A 1 79 ? 11.415 -5.175 32.387 1.00 87.06 79 PRO A C 1
ATOM 629 O O . PRO A 1 79 ? 12.575 -4.967 32.051 1.00 87.06 79 PRO A O 1
ATOM 632 N N . GLU A 1 80 ? 11.081 -5.377 33.663 1.00 90.88 80 GLU A N 1
ATOM 633 C CA . GLU A 1 80 ? 12.036 -5.277 34.777 1.00 90.88 80 GLU A CA 1
ATOM 634 C C . GLU A 1 80 ? 13.178 -6.298 34.676 1.00 90.88 80 GLU A C 1
ATOM 636 O O . GLU A 1 80 ? 14.318 -5.996 35.017 1.00 90.88 80 GLU A O 1
ATOM 641 N N . LYS A 1 81 ? 12.886 -7.506 34.175 1.00 89.69 81 LYS A N 1
ATOM 642 C CA . LYS A 1 81 ? 13.879 -8.581 34.013 1.00 89.69 81 LYS A CA 1
ATOM 643 C C . LYS A 1 81 ? 14.683 -8.447 32.723 1.00 89.69 81 LYS A C 1
ATOM 645 O O . LYS A 1 81 ? 15.784 -8.979 32.637 1.00 89.69 81 LYS A O 1
ATOM 650 N N . ASN A 1 82 ? 14.128 -7.742 31.739 1.00 90.44 82 ASN A N 1
ATOM 651 C CA . ASN A 1 82 ? 14.640 -7.684 30.374 1.00 90.44 82 ASN A CA 1
ATOM 652 C C . ASN A 1 82 ? 15.161 -6.293 29.987 1.00 90.44 82 ASN A C 1
ATOM 654 O O . ASN A 1 82 ? 15.416 -6.070 28.808 1.00 90.44 82 ASN A O 1
ATOM 658 N N . ALA A 1 83 ? 15.322 -5.362 30.933 1.00 92.12 83 ALA A N 1
ATOM 659 C CA . ALA A 1 83 ? 15.565 -3.943 30.652 1.00 92.12 83 ALA A CA 1
ATOM 660 C C . ALA A 1 83 ? 16.740 -3.690 29.687 1.00 92.12 83 ALA A C 1
ATOM 662 O O . ALA A 1 83 ? 16.583 -2.984 28.692 1.00 92.12 83 ALA A O 1
ATOM 663 N N . GLU A 1 84 ? 17.899 -4.309 29.928 1.00 93.50 84 GLU A N 1
ATOM 664 C CA . GLU A 1 84 ? 19.074 -4.157 29.054 1.00 93.50 84 GLU A CA 1
ATOM 665 C C . GLU A 1 84 ? 18.842 -4.755 27.661 1.00 93.50 84 GLU A C 1
ATOM 667 O O . GLU A 1 84 ? 19.214 -4.162 26.648 1.00 93.50 84 GLU A O 1
ATOM 672 N N . THR A 1 85 ? 18.179 -5.915 27.597 1.00 93.94 85 THR A N 1
ATOM 673 C CA . THR A 1 85 ? 17.880 -6.585 26.323 1.00 93.94 85 THR A CA 1
ATOM 674 C C . THR A 1 85 ? 16.841 -5.798 25.524 1.00 93.94 85 THR A C 1
ATOM 676 O O . THR A 1 85 ? 16.994 -5.650 24.316 1.00 93.94 85 THR A O 1
ATOM 679 N N . LEU A 1 86 ? 15.827 -5.233 26.185 1.00 94.12 86 LEU A N 1
ATOM 680 C CA . LEU A 1 86 ? 14.838 -4.344 25.576 1.00 94.12 86 LEU A CA 1
ATOM 681 C C . LEU A 1 86 ? 15.497 -3.092 25.006 1.00 94.12 86 LEU A C 1
ATOM 683 O O . LEU A 1 86 ? 15.294 -2.792 23.835 1.00 94.12 86 LEU A O 1
ATOM 687 N N . ALA A 1 87 ? 16.349 -2.418 25.781 1.00 94.69 87 ALA A N 1
ATOM 688 C CA . ALA A 1 87 ? 17.062 -1.234 25.310 1.00 94.69 87 ALA A CA 1
ATOM 689 C C . ALA A 1 87 ? 17.947 -1.545 24.088 1.00 94.69 87 ALA A C 1
ATOM 691 O O . ALA A 1 87 ? 17.965 -0.779 23.123 1.00 94.69 87 ALA A O 1
ATOM 692 N N . ALA A 1 88 ? 18.641 -2.688 24.091 1.00 95.81 88 ALA A N 1
ATOM 693 C CA . ALA A 1 88 ? 19.416 -3.140 22.938 1.00 95.81 88 ALA A CA 1
ATOM 694 C C . ALA A 1 88 ? 18.519 -3.432 21.720 1.00 95.81 88 ALA A C 1
ATOM 696 O O . ALA A 1 88 ? 18.836 -3.015 20.606 1.00 95.81 88 ALA A O 1
ATOM 697 N N . LYS A 1 89 ? 17.367 -4.090 21.916 1.00 95.19 89 LYS A N 1
ATOM 698 C CA . LYS A 1 89 ? 16.401 -4.358 20.838 1.00 95.19 89 LYS A CA 1
ATOM 699 C C . LYS A 1 89 ? 15.803 -3.080 20.264 1.00 95.19 89 LYS A C 1
ATOM 701 O O . LYS A 1 89 ? 15.719 -2.954 19.046 1.00 95.19 89 LYS A O 1
ATOM 706 N N . GLU A 1 90 ? 15.466 -2.107 21.100 1.00 96.50 90 GLU A N 1
ATOM 707 C CA . GLU A 1 90 ? 14.997 -0.794 20.654 1.00 96.50 90 GLU A CA 1
ATOM 708 C C . GLU A 1 90 ? 16.059 -0.060 19.836 1.00 96.50 90 GLU A C 1
ATOM 710 O O . GLU A 1 90 ? 15.732 0.563 18.830 1.00 96.50 90 GLU A O 1
ATOM 715 N N . GLN A 1 91 ? 17.340 -0.161 20.204 1.00 96.56 91 GLN A N 1
ATOM 716 C CA . GLN A 1 91 ? 18.428 0.377 19.382 1.00 96.56 91 GLN A CA 1
ATOM 717 C C . GLN A 1 91 ? 18.517 -0.324 18.021 1.00 96.56 91 GLN A C 1
ATOM 719 O O . GLN A 1 91 ? 18.665 0.360 17.007 1.00 96.56 91 GLN A O 1
ATOM 724 N N . CYS A 1 92 ? 18.370 -1.653 17.967 1.00 97.12 92 CYS A N 1
ATOM 725 C CA . CYS A 1 92 ? 18.307 -2.391 16.702 1.00 97.12 92 CYS A CA 1
ATOM 726 C C . CYS A 1 92 ? 17.115 -1.947 15.840 1.00 97.12 92 CYS A C 1
ATOM 728 O O . CYS A 1 92 ? 17.284 -1.705 14.647 1.00 97.12 92 CYS A O 1
ATOM 730 N N . LEU A 1 93 ? 15.934 -1.775 16.437 1.00 97.50 93 LEU A N 1
ATOM 731 C CA . LEU A 1 93 ? 14.724 -1.313 15.750 1.00 97.50 93 LEU A CA 1
ATOM 732 C C . LEU A 1 93 ? 14.882 0.113 15.206 1.00 97.50 93 LEU A C 1
ATOM 734 O O . LEU A 1 93 ? 14.577 0.366 14.039 1.00 97.50 93 LEU A O 1
ATOM 738 N N . LYS A 1 94 ? 15.436 1.031 16.009 1.00 97.25 94 LYS A N 1
ATOM 739 C CA . LYS A 1 94 ? 15.777 2.401 15.588 1.00 97.25 94 LYS A CA 1
ATOM 740 C C . LYS A 1 94 ? 16.775 2.400 14.429 1.00 97.25 94 LYS A C 1
ATOM 742 O O . LYS A 1 94 ? 16.577 3.109 13.444 1.00 97.25 94 LYS A O 1
ATOM 747 N N . ALA A 1 95 ? 17.830 1.591 14.527 1.00 96.56 95 ALA A N 1
ATOM 748 C CA . ALA A 1 95 ? 18.840 1.468 13.481 1.00 96.56 95 ALA A CA 1
ATOM 749 C C . ALA A 1 95 ? 18.250 0.894 12.184 1.00 96.56 95 ALA A C 1
ATOM 751 O O . ALA A 1 95 ? 18.546 1.408 11.104 1.00 96.56 95 ALA A O 1
ATOM 752 N N . ARG A 1 96 ? 17.371 -0.115 12.278 1.00 97.31 96 ARG A N 1
ATOM 753 C CA . ARG A 1 96 ? 16.687 -0.689 11.114 1.00 97.31 96 ARG A CA 1
ATOM 754 C C . ARG A 1 96 ? 15.755 0.326 10.454 1.00 97.31 96 ARG A C 1
ATOM 756 O O . ARG A 1 96 ? 15.838 0.503 9.243 1.00 97.31 96 ARG A O 1
ATOM 763 N N . ALA A 1 97 ? 14.955 1.064 11.226 1.00 97.44 97 ALA A N 1
ATOM 764 C CA . ALA A 1 97 ? 14.099 2.129 10.696 1.00 97.44 97 ALA A CA 1
ATOM 765 C C . ALA A 1 97 ? 14.910 3.239 9.996 1.00 97.44 97 ALA A C 1
ATOM 767 O O . ALA A 1 97 ? 14.567 3.655 8.889 1.00 97.44 97 ALA A O 1
ATOM 768 N N . ALA A 1 98 ? 16.032 3.671 10.583 1.00 96.25 98 ALA A N 1
ATOM 769 C CA . ALA A 1 98 ? 16.934 4.638 9.955 1.00 96.25 98 ALA A CA 1
ATOM 770 C C . ALA A 1 98 ? 17.576 4.089 8.666 1.00 96.25 98 ALA A C 1
ATOM 772 O O . ALA A 1 98 ? 17.711 4.814 7.676 1.00 96.25 98 ALA A O 1
ATOM 773 N N . HIS A 1 99 ? 17.935 2.801 8.645 1.00 96.25 99 HIS A N 1
ATOM 774 C CA . HIS A 1 99 ? 18.433 2.133 7.445 1.00 96.25 99 HIS A CA 1
ATOM 775 C C . HIS A 1 99 ? 17.376 2.098 6.331 1.00 96.25 99 HIS A C 1
ATOM 777 O O . HIS A 1 99 ? 17.704 2.415 5.184 1.00 96.25 99 HIS A O 1
ATOM 783 N N . LEU A 1 100 ? 16.120 1.777 6.661 1.00 96.62 100 LEU A N 1
ATOM 784 C CA . LEU A 1 100 ? 14.994 1.808 5.722 1.00 96.62 100 LEU A CA 1
ATOM 785 C C . LEU A 1 100 ? 14.775 3.218 5.168 1.00 96.62 100 LEU A C 1
ATOM 787 O O . LEU A 1 100 ? 14.730 3.391 3.952 1.00 96.62 100 LEU A O 1
ATOM 791 N N . ALA A 1 101 ? 14.753 4.242 6.022 1.00 96.69 101 ALA A N 1
ATOM 792 C CA . ALA A 1 101 ? 14.645 5.635 5.586 1.00 96.69 101 ALA A CA 1
ATOM 793 C C . ALA A 1 101 ? 15.778 6.026 4.620 1.00 96.69 101 ALA A C 1
ATOM 795 O O . ALA A 1 101 ? 15.537 6.601 3.556 1.00 96.69 101 ALA A O 1
ATOM 796 N N . ALA A 1 102 ? 17.020 5.653 4.936 1.00 95.94 102 ALA A N 1
ATOM 797 C CA . ALA A 1 102 ? 18.156 5.896 4.054 1.00 95.94 102 ALA A CA 1
ATOM 798 C C . ALA A 1 102 ? 18.040 5.126 2.724 1.00 95.94 102 ALA A C 1
ATOM 800 O O . ALA A 1 102 ? 18.427 5.653 1.680 1.00 95.94 102 ALA A O 1
ATOM 801 N N . ALA A 1 103 ? 17.506 3.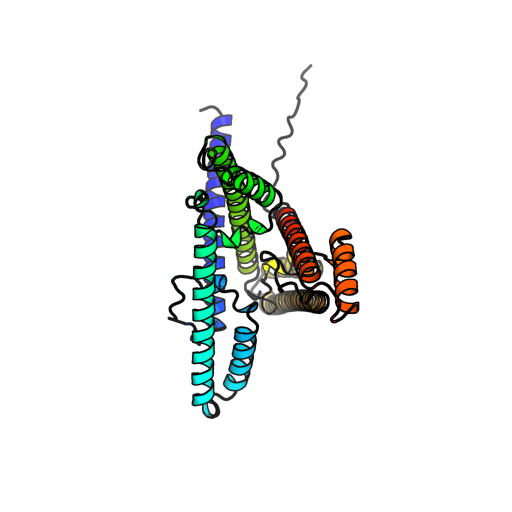901 2.734 1.00 95.31 103 ALA A N 1
ATOM 802 C CA . ALA A 1 103 ? 17.256 3.123 1.523 1.00 95.31 103 ALA A CA 1
ATOM 803 C C . ALA A 1 103 ? 16.207 3.791 0.625 1.00 95.31 103 ALA A C 1
ATOM 805 O O . ALA A 1 103 ? 16.448 3.926 -0.574 1.00 95.31 103 ALA A O 1
ATOM 806 N N . VAL A 1 104 ? 15.114 4.296 1.206 1.00 94.56 104 VAL A N 1
ATOM 807 C CA . VAL A 1 104 ? 14.087 5.069 0.493 1.00 94.56 104 VAL A CA 1
ATOM 808 C C . VAL A 1 104 ? 14.691 6.285 -0.210 1.00 94.56 104 VAL A C 1
ATOM 810 O O . VAL A 1 104 ? 14.467 6.488 -1.404 1.00 94.56 104 VAL A O 1
ATOM 813 N N . VAL A 1 105 ? 15.497 7.076 0.504 1.00 94.88 105 VAL A N 1
ATOM 814 C CA . VAL A 1 105 ? 16.145 8.270 -0.063 1.00 94.88 105 VAL A CA 1
ATOM 815 C C . VAL A 1 105 ? 17.122 7.896 -1.179 1.00 94.88 105 VAL A C 1
ATOM 817 O O . VAL A 1 105 ? 17.127 8.536 -2.231 1.00 94.88 105 VAL A O 1
ATOM 820 N N . ARG A 1 106 ? 17.936 6.847 -0.984 1.00 95.69 106 ARG A N 1
ATOM 821 C CA . ARG A 1 106 ? 18.875 6.368 -2.012 1.00 95.69 106 ARG A CA 1
ATOM 822 C C . ARG A 1 106 ? 18.153 5.890 -3.268 1.00 95.69 106 ARG A C 1
ATOM 824 O O . ARG A 1 106 ? 18.597 6.213 -4.366 1.00 95.69 106 ARG A O 1
ATOM 831 N N . GLN A 1 107 ? 17.059 5.147 -3.113 1.00 93.38 107 GLN A N 1
ATOM 832 C CA . GLN A 1 107 ? 16.258 4.662 -4.234 1.00 93.38 107 GLN A CA 1
ATOM 833 C C . GLN A 1 107 ? 15.678 5.830 -5.039 1.00 93.38 107 GLN A C 1
ATOM 835 O O . GLN A 1 107 ? 15.842 5.879 -6.254 1.00 93.38 107 GLN A O 1
ATOM 840 N N . GLU A 1 108 ? 15.070 6.809 -4.366 1.00 92.94 108 GLU A N 1
ATOM 841 C CA . GLU A 1 108 ? 14.524 7.997 -5.030 1.00 92.94 108 GLU A CA 1
ATOM 842 C C . GLU A 1 108 ? 15.620 8.801 -5.753 1.00 92.94 108 GLU A C 1
ATOM 844 O O . GLU A 1 108 ? 15.431 9.230 -6.893 1.00 92.94 108 GLU A O 1
ATOM 849 N N . ALA A 1 109 ? 16.794 8.971 -5.135 1.00 92.94 109 ALA A N 1
ATOM 850 C CA . ALA A 1 109 ? 17.928 9.645 -5.764 1.00 92.94 109 ALA A CA 1
ATOM 851 C C . ALA A 1 109 ? 18.443 8.894 -7.005 1.00 92.94 109 ALA A C 1
ATOM 853 O O . ALA A 1 109 ? 18.748 9.527 -8.017 1.00 92.94 109 ALA A O 1
ATOM 854 N N . ALA A 1 110 ? 18.501 7.559 -6.956 1.00 94.19 110 ALA A N 1
ATOM 855 C CA . ALA A 1 110 ? 18.890 6.731 -8.094 1.00 94.19 110 ALA A CA 1
ATOM 856 C C . ALA A 1 110 ? 17.905 6.879 -9.264 1.00 94.19 110 ALA A C 1
ATOM 858 O O . ALA A 1 110 ? 18.339 7.134 -10.387 1.00 94.19 110 ALA A O 1
ATOM 859 N N . LEU A 1 111 ? 16.595 6.822 -8.998 1.00 92.69 111 LEU A N 1
ATOM 860 C CA . LEU A 1 111 ? 15.559 7.022 -10.019 1.00 92.69 111 LEU A CA 1
ATOM 861 C C . LEU A 1 111 ? 15.656 8.410 -10.663 1.00 92.69 111 LEU A C 1
ATOM 863 O O . LEU A 1 111 ? 15.589 8.538 -11.885 1.00 92.69 111 LEU A O 1
ATOM 867 N N . ARG A 1 112 ? 15.885 9.459 -9.863 1.00 91.38 112 ARG A N 1
ATOM 868 C CA . ARG A 1 112 ? 16.081 10.824 -10.382 1.00 91.38 112 ARG A CA 1
ATOM 869 C C . ARG A 1 112 ? 17.358 10.966 -11.208 1.00 91.38 112 ARG A C 1
ATOM 871 O O . ARG A 1 112 ? 17.355 11.704 -12.189 1.00 91.38 112 ARG A O 1
ATOM 878 N N . GLY A 1 113 ? 18.426 10.265 -10.830 1.00 92.00 113 GLY A N 1
ATOM 879 C CA . GLY A 1 113 ? 19.674 10.223 -11.592 1.00 92.00 113 GLY A CA 1
ATOM 880 C C . GLY A 1 113 ? 19.530 9.498 -12.932 1.00 92.00 113 GLY A C 1
ATOM 881 O O . GLY A 1 113 ? 20.069 9.959 -13.932 1.00 92.00 113 GLY A O 1
ATOM 882 N N . GLN A 1 114 ? 18.768 8.401 -12.968 1.00 90.56 114 GLN A N 1
ATOM 883 C CA . GLN A 1 114 ? 18.478 7.647 -14.195 1.00 90.56 114 GLN A CA 1
ATOM 884 C C . GLN A 1 114 ? 17.525 8.398 -15.136 1.00 90.56 114 GLN A C 1
ATOM 886 O O . GLN A 1 114 ? 17.633 8.281 -16.355 1.00 90.56 114 GLN A O 1
ATOM 891 N N . MET A 1 115 ? 16.597 9.182 -14.579 1.00 90.31 115 MET A N 1
ATOM 892 C CA . MET A 1 115 ? 15.546 9.875 -15.328 1.00 90.31 115 MET A CA 1
ATOM 893 C C . MET A 1 115 ? 15.538 11.387 -15.030 1.00 90.31 115 MET A C 1
ATOM 895 O O . MET A 1 115 ? 14.542 11.923 -14.528 1.00 90.31 115 MET A O 1
ATOM 899 N N . PRO A 1 116 ? 16.613 12.127 -15.372 1.00 89.06 116 PRO A N 1
ATOM 900 C CA . PRO A 1 116 ? 16.740 13.550 -15.035 1.00 89.06 116 PRO A CA 1
ATOM 901 C C . PRO A 1 116 ? 15.670 14.422 -15.711 1.00 89.06 116 PRO A C 1
ATOM 903 O O . PRO A 1 116 ? 15.307 15.488 -15.221 1.00 89.06 116 PRO A O 1
ATOM 906 N N . TYR A 1 117 ? 15.076 13.966 -16.812 1.00 88.75 117 TYR A N 1
ATOM 907 C CA . TYR A 1 117 ? 13.982 14.667 -17.489 1.00 88.75 117 TYR A CA 1
ATOM 908 C C . TYR A 1 117 ? 12.645 14.631 -16.720 1.00 88.75 117 TYR A C 1
ATOM 910 O O . TYR A 1 117 ? 11.708 15.334 -17.124 1.00 88.75 117 TYR A O 1
ATOM 918 N N . LEU A 1 118 ? 12.551 13.877 -15.615 1.00 90.25 118 LEU A N 1
ATOM 919 C CA . LEU A 1 118 ? 11.377 13.789 -14.737 1.00 90.25 118 LEU A CA 1
ATOM 920 C C . LEU A 1 118 ? 11.464 14.661 -13.469 1.00 90.25 118 LEU A C 1
ATOM 922 O O . LEU A 1 118 ? 10.562 14.602 -12.641 1.00 90.25 118 LEU A O 1
ATOM 926 N N . MET A 1 119 ? 12.487 15.515 -13.316 1.00 72.38 119 MET A N 1
ATOM 927 C CA . MET A 1 119 ? 12.721 16.328 -12.101 1.00 72.38 119 MET A CA 1
ATOM 928 C C . MET A 1 119 ? 11.560 17.256 -11.676 1.00 72.38 119 MET A C 1
ATOM 930 O O . MET A 1 119 ? 11.542 17.729 -10.542 1.00 72.38 119 MET A O 1
ATOM 934 N N . HIS A 1 120 ? 10.606 17.547 -12.566 1.00 70.81 120 HIS A N 1
ATOM 935 C CA . HIS A 1 120 ? 9.505 18.484 -12.323 1.00 70.81 120 HIS A CA 1
ATOM 936 C C . HIS A 1 120 ? 8.153 17.840 -12.644 1.00 70.81 120 HIS A C 1
ATOM 938 O O . HIS A 1 120 ? 7.533 18.128 -13.676 1.00 7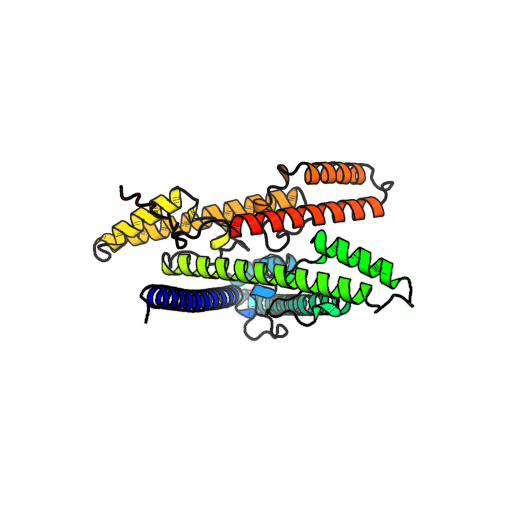0.81 120 HIS A O 1
ATOM 944 N N . LEU A 1 121 ? 7.698 16.950 -11.763 1.00 78.19 121 LEU A N 1
ATOM 945 C CA . LEU A 1 121 ? 6.300 16.529 -11.733 1.00 78.19 121 LEU A CA 1
ATOM 946 C C . LEU A 1 121 ? 5.494 17.529 -10.881 1.00 78.19 121 LEU A C 1
ATOM 948 O O . LEU A 1 121 ? 6.001 18.008 -9.871 1.00 78.19 121 LEU A O 1
ATOM 952 N N . PRO A 1 122 ? 4.264 17.896 -11.283 1.00 73.94 122 PRO A N 1
ATOM 953 C CA . PRO A 1 122 ? 3.469 18.925 -10.606 1.00 73.94 122 PRO A CA 1
ATOM 954 C C . PRO A 1 122 ? 2.777 18.425 -9.324 1.00 73.94 122 PRO A C 1
ATOM 956 O O . PRO A 1 122 ? 1.992 19.162 -8.734 1.00 73.94 122 PRO A O 1
ATOM 959 N N . PHE A 1 123 ? 3.065 17.195 -8.896 1.00 77.88 123 PHE A N 1
ATOM 960 C CA . PHE A 1 123 ? 2.478 16.550 -7.725 1.00 77.88 123 PHE A CA 1
ATOM 961 C C . PHE A 1 123 ? 3.575 16.129 -6.753 1.00 77.88 123 PHE A C 1
ATOM 963 O O . PHE A 1 123 ? 4.669 15.760 -7.180 1.00 77.88 123 PHE A O 1
ATOM 970 N N . ASP A 1 124 ? 3.258 16.145 -5.460 1.00 80.75 124 ASP A N 1
ATOM 971 C CA . ASP A 1 124 ? 4.140 15.644 -4.404 1.00 80.75 124 ASP A CA 1
ATOM 972 C C . ASP A 1 124 ? 4.095 14.107 -4.358 1.00 80.75 124 ASP A C 1
ATOM 974 O O . ASP A 1 124 ? 3.456 13.486 -3.506 1.00 80.75 124 ASP A O 1
ATOM 978 N N . VAL A 1 125 ? 4.692 13.490 -5.379 1.00 88.50 125 VAL A N 1
ATOM 979 C CA . VAL A 1 125 ? 4.783 12.038 -5.553 1.00 88.50 125 VAL A CA 1
ATOM 980 C C . VAL A 1 125 ? 6.226 11.680 -5.874 1.00 88.50 125 VAL A C 1
ATOM 982 O O . VAL A 1 125 ? 6.827 12.234 -6.796 1.00 88.50 125 VAL A O 1
ATOM 985 N N . ALA A 1 126 ? 6.782 10.745 -5.110 1.00 90.06 126 ALA A N 1
ATOM 986 C CA . ALA A 1 126 ? 8.122 10.223 -5.348 1.00 90.06 126 ALA A CA 1
ATOM 987 C C . ALA A 1 126 ? 8.134 9.327 -6.599 1.00 90.06 126 ALA A C 1
ATOM 989 O O . ALA A 1 126 ? 7.178 8.587 -6.834 1.00 90.06 126 ALA A O 1
ATOM 990 N N . LEU A 1 127 ? 9.217 9.337 -7.386 1.00 92.00 127 LEU A N 1
ATOM 991 C CA . LEU A 1 127 ? 9.315 8.512 -8.601 1.00 92.00 127 LEU A CA 1
ATOM 992 C C . LEU A 1 127 ? 9.157 7.019 -8.296 1.00 92.00 127 LEU A C 1
ATOM 994 O O . LEU A 1 127 ? 8.574 6.290 -9.098 1.00 92.00 127 LEU A O 1
ATOM 998 N N . ARG A 1 128 ? 9.617 6.577 -7.119 1.00 90.00 128 ARG A N 1
ATOM 999 C CA . ARG A 1 128 ? 9.456 5.186 -6.663 1.00 90.00 128 ARG A CA 1
ATOM 1000 C C . ARG A 1 128 ? 7.994 4.732 -6.566 1.00 90.00 128 ARG A C 1
ATOM 1002 O O . ARG A 1 128 ? 7.726 3.558 -6.765 1.00 90.00 128 ARG A O 1
ATOM 1009 N N . GLU A 1 129 ? 7.063 5.649 -6.288 1.00 89.88 129 GLU A N 1
ATOM 1010 C CA . GLU A 1 129 ? 5.625 5.358 -6.127 1.00 89.88 129 GLU A CA 1
ATOM 1011 C C . GLU A 1 129 ? 4.895 5.263 -7.477 1.00 89.88 129 GLU A C 1
ATOM 1013 O O . GLU A 1 129 ? 3.740 4.848 -7.547 1.00 89.88 129 GLU A O 1
ATOM 1018 N N . LEU A 1 130 ? 5.555 5.674 -8.564 1.00 91.50 130 LEU A N 1
ATOM 1019 C CA . LEU A 1 130 ? 4.998 5.633 -9.915 1.00 91.50 130 LEU A CA 1
ATOM 1020 C C . LEU A 1 130 ? 5.246 4.295 -10.613 1.00 91.50 130 LEU A C 1
ATOM 1022 O O . LEU A 1 130 ? 4.614 4.031 -11.633 1.00 91.50 130 LEU A O 1
ATOM 1026 N N . HIS A 1 131 ? 6.187 3.489 -10.105 1.00 88.81 131 HIS A N 1
ATOM 1027 C CA . HIS A 1 131 ? 6.555 2.181 -10.660 1.00 88.81 131 HIS A CA 1
ATOM 1028 C C . HIS A 1 131 ? 6.796 2.213 -12.187 1.00 88.81 131 HIS A C 1
ATOM 1030 O O . HIS A 1 131 ? 6.428 1.297 -12.919 1.00 88.81 131 HIS A O 1
ATOM 1036 N N . LEU A 1 132 ? 7.418 3.296 -12.683 1.00 90.06 132 LEU A N 1
ATOM 1037 C CA . LEU A 1 132 ? 7.598 3.563 -14.121 1.00 90.06 132 LEU A CA 1
ATOM 1038 C C . LEU A 1 132 ? 8.378 2.457 -14.842 1.00 90.06 132 LEU A C 1
ATOM 1040 O O . LEU A 1 132 ? 8.099 2.165 -16.001 1.00 90.06 132 LEU A O 1
ATOM 1044 N N . GLU A 1 133 ? 9.324 1.824 -14.149 1.00 85.94 133 GLU A N 1
ATOM 1045 C CA . GLU A 1 133 ? 10.142 0.721 -14.671 1.00 85.94 133 GLU A CA 1
ATOM 1046 C C . GLU A 1 133 ? 9.325 -0.538 -14.998 1.00 85.94 133 GLU A C 1
ATOM 1048 O O . GLU A 1 133 ? 9.771 -1.370 -15.786 1.00 85.94 133 GLU A O 1
ATOM 1053 N N . SER A 1 134 ? 8.123 -0.661 -14.435 1.00 82.94 134 SER A N 1
ATOM 1054 C CA . SER A 1 134 ? 7.194 -1.759 -14.702 1.00 82.94 134 SER A CA 1
ATOM 1055 C C . SER A 1 134 ? 6.064 -1.365 -15.658 1.00 82.94 134 SER A C 1
ATOM 1057 O O . SER A 1 134 ? 5.276 -2.211 -16.074 1.00 82.94 134 SER A O 1
ATOM 1059 N N . ASN A 1 135 ? 5.963 -0.085 -16.033 1.00 88.81 135 ASN A N 1
ATOM 1060 C CA . ASN A 1 135 ? 4.930 0.384 -16.944 1.00 88.81 135 ASN A CA 1
ATOM 1061 C C . ASN A 1 135 ? 5.344 0.122 -18.408 1.00 88.81 135 ASN A C 1
ATOM 1063 O O . ASN A 1 135 ? 6.327 0.704 -18.873 1.00 88.81 135 ASN A O 1
ATOM 1067 N N . PRO A 1 136 ? 4.590 -0.678 -19.185 1.00 87.50 136 PRO A N 1
ATOM 1068 C CA . PRO A 1 136 ? 5.011 -1.085 -20.526 1.00 87.50 136 PRO A CA 1
ATOM 1069 C C . PRO A 1 136 ? 5.096 0.084 -21.521 1.00 87.50 136 PRO A C 1
ATOM 1071 O O . PRO A 1 136 ? 5.980 0.096 -22.380 1.00 87.50 136 PRO A O 1
ATOM 1074 N N . GLU A 1 137 ? 4.223 1.094 -21.404 1.00 92.38 137 GLU A N 1
ATOM 1075 C CA . GLU A 1 137 ? 4.280 2.299 -22.246 1.00 92.38 137 GLU A CA 1
ATOM 1076 C C . GLU A 1 137 ? 5.549 3.106 -21.938 1.00 92.38 137 GLU A C 1
ATOM 1078 O O . GLU A 1 137 ? 6.264 3.517 -22.855 1.00 92.38 137 GLU A O 1
ATOM 1083 N N . PHE A 1 138 ? 5.873 3.277 -20.654 1.00 93.69 138 PHE A N 1
ATOM 1084 C CA . PHE A 1 138 ? 7.065 3.996 -20.218 1.00 93.69 138 PHE A CA 1
ATOM 1085 C C . PHE A 1 138 ? 8.346 3.264 -20.622 1.00 93.69 138 PHE A C 1
ATOM 1087 O O . PHE A 1 138 ? 9.233 3.874 -21.216 1.00 93.69 138 PHE A O 1
ATOM 1094 N N . VAL A 1 139 ? 8.422 1.953 -20.387 1.00 91.62 139 VAL A N 1
ATOM 1095 C CA . VAL A 1 139 ? 9.566 1.114 -20.776 1.00 91.62 139 VAL A CA 1
ATOM 1096 C C . VAL A 1 139 ? 9.799 1.168 -22.288 1.00 91.62 139 VAL A C 1
ATOM 1098 O O . VAL A 1 139 ? 10.938 1.310 -22.732 1.00 91.62 139 VAL A O 1
ATOM 1101 N N . ALA A 1 140 ? 8.738 1.133 -23.100 1.00 94.12 140 ALA A N 1
ATOM 1102 C CA . ALA A 1 140 ? 8.860 1.256 -24.551 1.00 94.12 140 ALA A CA 1
ATOM 1103 C C . ALA A 1 140 ? 9.379 2.638 -24.991 1.00 94.12 140 ALA A C 1
ATOM 1105 O O . ALA A 1 140 ? 10.133 2.735 -25.964 1.00 94.12 140 ALA A O 1
ATOM 1106 N N . LEU A 1 141 ? 8.988 3.713 -24.301 1.00 95.62 141 LEU A N 1
ATOM 1107 C CA . LEU A 1 141 ? 9.516 5.058 -24.551 1.00 95.62 141 LEU A CA 1
ATOM 1108 C C . LEU A 1 141 ? 10.985 5.176 -24.128 1.00 95.62 141 LEU A C 1
ATOM 1110 O O . LEU A 1 141 ? 11.784 5.731 -24.885 1.00 95.62 141 LEU A O 1
ATOM 1114 N N . LEU A 1 142 ? 11.340 4.615 -22.972 1.00 94.12 142 LEU A N 1
ATOM 1115 C CA . LEU A 1 142 ? 12.702 4.599 -22.449 1.00 94.12 142 LEU A CA 1
ATOM 1116 C C . LEU A 1 142 ? 13.645 3.833 -23.383 1.00 94.12 142 LEU A C 1
ATOM 1118 O O . LEU A 1 142 ? 14.714 4.335 -23.709 1.00 94.12 142 LEU A O 1
ATOM 1122 N N . ALA A 1 143 ? 13.226 2.671 -23.891 1.00 94.19 143 ALA A N 1
ATOM 1123 C CA . ALA A 1 143 ? 14.009 1.887 -24.845 1.00 94.19 143 ALA A CA 1
ATOM 1124 C C . ALA A 1 143 ? 14.265 2.651 -26.157 1.00 94.19 143 ALA A C 1
ATOM 1126 O O . ALA A 1 143 ? 15.383 2.653 -26.670 1.00 94.19 143 ALA A O 1
ATOM 1127 N N . LYS A 1 144 ? 13.250 3.355 -26.682 1.00 94.62 144 LYS A N 1
ATOM 1128 C CA . LYS A 1 144 ? 13.407 4.217 -27.868 1.00 94.62 144 LYS A CA 1
ATOM 1129 C C . LYS A 1 144 ? 14.361 5.381 -27.609 1.00 94.62 144 LYS A C 1
ATOM 1131 O O . LYS A 1 144 ? 15.126 5.738 -28.498 1.00 94.62 144 LYS A O 1
ATOM 1136 N N . HIS A 1 145 ? 14.305 5.980 -26.418 1.00 94.12 145 HIS A N 1
ATOM 1137 C CA . HIS A 1 145 ? 15.206 7.070 -26.030 1.00 94.12 145 HIS A CA 1
ATOM 1138 C C . HIS A 1 145 ? 16.644 6.575 -25.875 1.00 94.12 145 HIS A C 1
ATOM 1140 O O . HIS A 1 145 ? 17.547 7.194 -26.425 1.00 94.12 145 HIS A O 1
ATOM 1146 N N . ALA A 1 146 ? 16.847 5.425 -25.230 1.00 92.62 146 ALA A N 1
ATOM 1147 C CA . ALA A 1 146 ? 18.160 4.807 -25.084 1.00 92.62 146 ALA A CA 1
ATOM 1148 C C . ALA A 1 146 ? 18.803 4.510 -26.448 1.00 92.62 146 ALA A C 1
ATOM 1150 O O . ALA A 1 146 ? 19.912 4.972 -26.697 1.00 92.62 146 ALA A O 1
ATOM 1151 N N . ALA A 1 147 ? 18.076 3.850 -27.360 1.00 93.56 147 ALA A N 1
ATOM 1152 C CA . ALA A 1 147 ? 18.560 3.553 -28.712 1.00 93.56 147 ALA A CA 1
ATOM 1153 C C . ALA A 1 147 ? 18.875 4.821 -29.527 1.00 93.56 147 ALA A C 1
ATOM 1155 O O . ALA A 1 147 ? 19.788 4.840 -30.345 1.00 93.56 147 ALA A O 1
ATOM 1156 N N . LEU A 1 148 ? 18.124 5.905 -29.309 1.00 92.94 148 LEU A N 1
ATOM 1157 C CA . LEU A 1 148 ? 18.383 7.189 -29.956 1.00 92.94 148 LEU A CA 1
ATOM 1158 C C . LEU A 1 148 ? 19.664 7.858 -29.437 1.00 92.94 148 LEU A C 1
ATOM 1160 O O . LEU A 1 148 ? 20.372 8.498 -30.208 1.00 92.94 148 LEU A O 1
ATOM 1164 N N . CYS A 1 149 ? 19.936 7.726 -28.140 1.00 89.44 149 CYS A N 1
ATOM 1165 C CA . CYS A 1 149 ? 21.095 8.315 -27.474 1.00 89.44 149 CYS A CA 1
ATOM 1166 C C . CYS A 1 149 ? 22.399 7.532 -27.701 1.00 89.44 149 CYS A C 1
ATOM 1168 O O . CYS A 1 149 ? 23.454 8.027 -27.311 1.00 89.44 149 CYS A O 1
ATOM 1170 N N . GLU A 1 150 ? 22.353 6.350 -28.330 1.00 92.44 150 GLU A N 1
ATOM 1171 C CA . GLU A 1 150 ? 23.558 5.638 -28.789 1.00 92.44 150 GLU A CA 1
ATOM 1172 C C . GLU A 1 150 ? 24.333 6.442 -29.843 1.00 92.44 150 GLU A C 1
ATOM 1174 O O . GLU A 1 150 ? 25.555 6.334 -29.924 1.00 92.44 150 GLU A O 1
ATOM 1179 N N . ASP A 1 151 ? 23.630 7.271 -30.620 1.00 91.25 151 ASP A N 1
ATOM 1180 C CA . ASP A 1 151 ? 24.217 8.210 -31.570 1.00 91.25 151 ASP A CA 1
ATOM 1181 C C . ASP A 1 151 ? 24.411 9.590 -30.899 1.00 91.25 151 ASP A C 1
ATOM 1183 O O . ASP A 1 151 ? 23.419 10.276 -30.612 1.00 91.25 151 ASP A O 1
ATOM 1187 N N . PRO A 1 152 ? 25.662 10.036 -30.653 1.00 86.25 152 PRO A N 1
ATOM 1188 C CA . PRO A 1 152 ? 25.945 11.305 -29.982 1.00 86.25 152 PRO A CA 1
ATOM 1189 C C . PRO A 1 152 ? 25.377 12.531 -30.704 1.00 86.25 152 PRO A C 1
ATOM 1191 O O . PRO A 1 152 ? 25.032 13.509 -30.043 1.00 86.25 152 PRO A O 1
ATOM 1194 N N . ASP A 1 153 ? 25.238 12.481 -32.034 1.00 85.69 153 ASP A N 1
ATOM 1195 C CA . ASP A 1 153 ? 24.709 13.598 -32.827 1.00 85.69 153 ASP A CA 1
ATOM 1196 C C . ASP A 1 153 ? 23.184 13.728 -32.676 1.00 85.69 153 ASP A C 1
ATOM 1198 O O . ASP A 1 153 ? 22.600 14.801 -32.865 1.00 85.69 153 ASP A O 1
ATOM 1202 N N . ARG A 1 154 ? 22.520 12.627 -32.308 1.00 84.19 154 ARG A N 1
ATOM 1203 C CA . ARG A 1 154 ? 21.074 12.565 -32.055 1.00 84.19 154 ARG A CA 1
ATOM 1204 C C . ARG A 1 154 ? 20.741 12.710 -30.572 1.00 84.19 154 ARG A C 1
ATOM 1206 O O . ARG A 1 154 ? 19.619 13.122 -30.244 1.00 84.19 154 ARG A O 1
ATOM 1213 N N . ALA A 1 155 ? 21.698 12.435 -29.685 1.00 82.62 155 ALA A N 1
ATOM 1214 C CA . ALA A 1 155 ? 21.582 12.650 -28.250 1.00 82.62 155 ALA A CA 1
ATOM 1215 C C . ALA A 1 155 ? 21.266 14.130 -27.953 1.00 82.62 155 ALA A C 1
ATOM 1217 O O . ALA A 1 155 ? 21.996 15.050 -28.313 1.00 82.62 155 ALA A O 1
ATOM 1218 N N . GLY A 1 156 ? 20.114 14.391 -27.329 1.00 83.06 156 GLY A N 1
ATOM 1219 C CA . GLY A 1 156 ? 19.644 15.758 -27.049 1.00 83.06 156 GLY A CA 1
ATOM 1220 C C . GLY A 1 156 ? 19.018 16.504 -28.241 1.00 83.06 156 GLY A C 1
ATOM 1221 O O . GLY A 1 156 ? 18.615 17.668 -28.098 1.00 83.06 156 GLY A O 1
ATOM 1222 N N . GLY A 1 157 ? 18.871 15.841 -29.393 1.00 91.69 157 GLY A N 1
ATOM 1223 C CA . GLY A 1 157 ? 18.152 16.346 -30.560 1.00 91.69 157 GLY A CA 1
ATOM 1224 C C . GLY A 1 157 ? 16.639 16.496 -30.334 1.00 91.69 157 GLY A C 1
ATOM 1225 O O . GLY A 1 157 ? 16.089 16.167 -29.279 1.00 91.69 157 GLY A O 1
ATOM 1226 N N . ALA A 1 158 ? 15.927 17.000 -31.347 1.00 93.06 158 ALA A N 1
ATOM 1227 C CA . ALA A 1 158 ? 14.480 17.239 -31.260 1.00 93.06 158 ALA A CA 1
ATOM 1228 C C . ALA A 1 158 ? 13.676 15.958 -30.963 1.00 93.06 158 ALA A C 1
ATOM 1230 O O . ALA A 1 158 ? 12.692 16.003 -30.223 1.00 93.06 158 ALA A O 1
ATOM 1231 N N . GLU A 1 159 ? 14.112 14.816 -31.501 1.00 92.69 159 GLU A N 1
ATOM 1232 C CA . GLU A 1 159 ? 13.482 13.515 -31.269 1.00 92.69 159 GLU A CA 1
ATOM 1233 C C . GLU A 1 159 ? 13.680 13.030 -29.821 1.00 92.69 159 GLU A C 1
ATOM 1235 O O . GLU A 1 159 ? 12.709 12.624 -29.182 1.00 92.69 159 GLU A O 1
ATOM 1240 N N . ALA A 1 160 ? 14.881 13.191 -29.251 1.00 93.25 160 ALA A N 1
ATOM 1241 C CA . ALA A 1 160 ? 15.170 12.835 -27.858 1.00 93.25 160 ALA A CA 1
ATOM 1242 C C . ALA A 1 160 ? 14.324 13.675 -26.897 1.00 93.25 160 ALA A C 1
ATOM 1244 O O . ALA A 1 160 ? 13.618 13.138 -26.045 1.00 93.25 160 ALA A O 1
ATOM 1245 N N . LYS A 1 161 ? 14.271 14.993 -27.125 1.00 93.38 161 LYS A N 1
ATOM 1246 C CA . LYS A 1 161 ? 13.425 15.918 -26.352 1.00 93.38 161 LYS A CA 1
ATOM 1247 C C . LYS A 1 161 ? 11.933 15.604 -26.477 1.00 93.38 161 LYS A C 1
ATOM 1249 O O . LYS A 1 161 ? 11.170 15.849 -25.540 1.00 93.38 161 LYS A O 1
ATOM 1254 N N . ARG A 1 162 ? 11.487 15.083 -27.626 1.00 95.19 162 ARG A N 1
ATOM 1255 C CA . ARG A 1 162 ? 10.101 14.631 -27.820 1.00 95.19 162 ARG A CA 1
ATOM 1256 C C . ARG A 1 162 ? 9.811 13.378 -26.996 1.00 95.19 162 ARG A C 1
ATOM 1258 O O . ARG A 1 162 ? 8.757 13.328 -26.366 1.00 95.19 162 ARG A O 1
ATOM 1265 N N . LEU A 1 163 ? 10.722 12.406 -26.974 1.00 95.44 163 LEU A N 1
ATOM 1266 C CA . LEU A 1 163 ? 10.592 11.199 -26.151 1.00 95.44 163 LEU A CA 1
ATOM 1267 C C . LEU A 1 163 ? 10.617 11.534 -24.655 1.00 95.44 163 LEU A C 1
ATOM 1269 O O . LEU A 1 163 ? 9.746 11.083 -23.921 1.00 95.44 163 LEU A O 1
ATOM 1273 N N . GLU A 1 164 ? 11.523 12.408 -24.214 1.00 94.69 164 GLU A N 1
ATOM 1274 C CA . GLU A 1 164 ? 11.569 12.908 -22.831 1.00 94.69 164 GLU A CA 1
ATOM 1275 C C . GLU A 1 164 ? 10.276 13.615 -22.422 1.00 94.69 164 GLU A C 1
ATOM 1277 O O . GLU A 1 164 ? 9.786 13.435 -21.307 1.00 94.69 164 GLU A O 1
ATOM 1282 N N . ARG A 1 165 ? 9.687 14.407 -23.327 1.00 94.06 165 ARG A N 1
ATOM 1283 C CA . ARG A 1 165 ? 8.378 15.027 -23.098 1.00 94.06 165 ARG A CA 1
ATOM 1284 C C . ARG A 1 165 ? 7.277 13.976 -22.980 1.00 94.06 165 ARG A C 1
ATOM 1286 O O . ARG A 1 165 ? 6.490 14.067 -22.048 1.00 94.06 165 ARG A O 1
ATOM 1293 N N . ALA A 1 166 ? 7.248 12.981 -23.866 1.00 95.56 166 ALA A N 1
ATOM 1294 C CA . ALA A 1 166 ? 6.268 11.898 -23.804 1.00 95.56 166 ALA A CA 1
ATOM 1295 C C . ALA A 1 166 ? 6.379 11.097 -22.494 1.00 95.56 166 ALA A C 1
ATOM 1297 O O . ALA A 1 166 ? 5.365 10.849 -21.848 1.00 95.56 166 ALA A O 1
ATOM 1298 N N . MET A 1 167 ? 7.602 10.772 -22.057 1.00 95.69 167 MET A N 1
ATOM 1299 C CA . MET A 1 167 ? 7.859 10.125 -20.765 1.00 95.69 167 MET A CA 1
ATOM 1300 C C . MET A 1 167 ? 7.401 10.999 -19.597 1.00 95.69 167 MET A C 1
ATOM 1302 O O . MET A 1 167 ? 6.747 10.506 -18.683 1.00 95.69 167 MET A O 1
ATOM 1306 N N . ARG A 1 168 ? 7.676 12.308 -19.640 1.00 94.50 168 ARG A N 1
ATOM 1307 C CA . ARG A 1 168 ? 7.210 13.253 -18.619 1.00 94.50 168 ARG A CA 1
ATOM 1308 C C . ARG A 1 168 ? 5.688 13.344 -18.569 1.00 94.50 168 ARG A C 1
ATOM 1310 O O . ARG A 1 168 ? 5.125 13.362 -17.483 1.00 94.50 168 ARG A O 1
ATOM 1317 N N . ASP A 1 169 ? 5.021 13.409 -19.715 1.00 94.25 169 ASP A N 1
ATOM 1318 C CA . ASP A 1 169 ? 3.562 13.516 -19.784 1.00 94.25 169 ASP A CA 1
ATOM 1319 C C . ASP A 1 169 ? 2.880 12.206 -19.353 1.00 94.25 169 ASP A C 1
ATOM 1321 O O . ASP A 1 169 ? 1.847 12.239 -18.688 1.00 94.25 169 ASP A O 1
ATOM 1325 N N . LEU A 1 170 ? 3.477 11.046 -19.647 1.00 94.50 170 LEU A N 1
ATOM 1326 C CA . LEU A 1 170 ? 3.043 9.763 -19.089 1.00 94.50 170 LEU A CA 1
ATOM 1327 C C . LEU A 1 170 ? 3.245 9.705 -17.568 1.00 94.50 170 LEU A C 1
ATOM 1329 O O . LEU A 1 170 ? 2.297 9.398 -16.852 1.00 94.50 170 LEU A O 1
ATOM 1333 N N . ALA A 1 171 ? 4.428 10.067 -17.066 1.00 94.56 171 ALA A N 1
ATOM 1334 C CA . ALA A 1 171 ? 4.706 10.089 -15.631 1.00 94.56 171 ALA A CA 1
ATOM 1335 C C . ALA A 1 171 ? 3.768 11.042 -14.871 1.00 94.56 171 ALA A C 1
ATOM 1337 O O . ALA A 1 171 ? 3.333 10.718 -13.772 1.00 94.56 171 ALA A O 1
ATOM 1338 N N . LYS A 1 172 ? 3.390 12.182 -15.470 1.00 93.50 172 LYS A N 1
ATOM 1339 C CA . LYS A 1 172 ? 2.369 13.086 -14.914 1.00 93.50 172 LYS A CA 1
ATOM 1340 C C . LYS A 1 172 ? 1.003 12.421 -14.796 1.00 93.50 172 LYS A C 1
ATOM 1342 O O . LYS A 1 172 ? 0.409 12.506 -13.731 1.00 93.50 172 LYS A O 1
ATOM 1347 N N . ARG A 1 173 ? 0.528 11.750 -15.851 1.00 92.50 173 ARG A N 1
ATOM 1348 C CA . ARG A 1 173 ? -0.753 11.020 -15.821 1.00 92.50 173 ARG A CA 1
ATOM 1349 C C . ARG A 1 173 ? -0.754 9.948 -14.728 1.00 92.50 173 ARG A C 1
ATOM 1351 O O . ARG A 1 173 ? -1.678 9.892 -13.930 1.00 92.50 173 ARG A O 1
ATOM 1358 N N . ILE A 1 174 ? 0.322 9.164 -14.638 1.00 91.81 174 ILE A N 1
ATOM 1359 C CA . ILE A 1 174 ? 0.465 8.138 -13.594 1.00 91.81 174 ILE A CA 1
ATOM 1360 C C . ILE A 1 174 ? 0.495 8.784 -12.201 1.00 91.81 174 ILE A C 1
ATOM 1362 O O . ILE A 1 174 ? -0.155 8.294 -11.283 1.00 91.81 174 ILE A O 1
ATOM 1366 N N . ALA A 1 175 ? 1.202 9.904 -12.031 1.00 93.06 175 ALA A N 1
ATOM 1367 C CA . ALA A 1 175 ? 1.233 10.628 -10.763 1.00 93.06 175 ALA A CA 1
ATOM 1368 C C . ALA A 1 175 ? -0.154 11.158 -10.360 1.00 93.06 175 ALA A C 1
ATOM 1370 O O . ALA A 1 175 ? -0.518 11.049 -9.191 1.00 93.06 175 ALA A O 1
ATOM 1371 N N . GLU A 1 176 ? -0.944 11.679 -11.306 1.00 91.88 176 GLU A N 1
ATOM 1372 C CA . GLU A 1 176 ? -2.345 12.072 -11.073 1.00 91.88 176 GLU A CA 1
ATOM 1373 C C . GLU A 1 176 ? -3.169 10.893 -10.560 1.00 91.88 176 GLU A C 1
ATOM 1375 O O . GLU A 1 176 ? -3.845 11.015 -9.537 1.00 91.88 176 GLU A O 1
ATOM 1380 N N . ASP A 1 177 ? -3.064 9.741 -11.225 1.00 90.00 177 ASP A N 1
ATOM 1381 C CA . ASP A 1 177 ? -3.784 8.527 -10.845 1.00 90.00 177 ASP A CA 1
ATOM 1382 C C . ASP A 1 177 ? -3.371 8.030 -9.451 1.00 90.00 177 ASP A C 1
ATOM 1384 O O . ASP A 1 177 ? -4.234 7.678 -8.644 1.00 90.00 177 ASP A O 1
ATOM 1388 N N . VAL A 1 178 ? -2.073 8.059 -9.123 1.00 90.94 178 VAL A N 1
ATOM 1389 C CA . VAL A 1 178 ? -1.547 7.681 -7.798 1.00 90.94 178 VAL A CA 1
ATOM 1390 C C . VAL A 1 178 ? -2.058 8.623 -6.704 1.00 90.94 178 VAL A C 1
ATOM 1392 O O . VAL A 1 178 ? -2.516 8.151 -5.659 1.00 90.94 178 VAL A O 1
ATOM 1395 N N . VAL A 1 179 ? -2.030 9.943 -6.925 1.00 91.25 179 VAL A N 1
ATOM 1396 C CA . VAL A 1 179 ? -2.555 10.931 -5.961 1.00 91.25 179 VAL A CA 1
ATOM 1397 C C . VAL A 1 179 ? -4.050 10.744 -5.752 1.00 91.25 179 VAL A C 1
ATOM 1399 O O . VAL A 1 179 ? -4.525 10.751 -4.615 1.00 91.25 179 VAL A O 1
ATOM 1402 N N . GLU A 1 180 ? -4.803 10.568 -6.834 1.00 90.69 180 GLU A N 1
ATOM 1403 C CA . GLU A 1 180 ? -6.245 10.361 -6.775 1.00 90.69 180 GLU A CA 1
ATOM 1404 C C . GLU A 1 180 ? -6.608 9.052 -6.068 1.00 90.69 180 GLU A C 1
ATOM 1406 O O . GLU A 1 180 ? -7.515 9.044 -5.233 1.00 90.69 180 GLU A O 1
ATOM 1411 N N . ALA A 1 181 ? -5.896 7.959 -6.353 1.00 90.50 181 ALA A N 1
ATOM 1412 C CA . ALA A 1 181 ? -6.088 6.676 -5.684 1.00 90.50 181 ALA A CA 1
ATOM 1413 C C . ALA A 1 181 ? -5.780 6.777 -4.183 1.00 90.50 181 ALA A C 1
ATOM 1415 O O . ALA A 1 181 ? -6.619 6.398 -3.363 1.00 90.50 181 ALA A O 1
ATOM 1416 N N . ARG A 1 182 ? -4.639 7.377 -3.810 1.00 91.69 182 ARG A N 1
ATOM 1417 C CA . ARG A 1 182 ? -4.275 7.620 -2.405 1.00 91.69 182 ARG A CA 1
ATOM 1418 C C . ARG A 1 182 ? -5.330 8.455 -1.693 1.00 91.69 182 ARG A C 1
ATOM 1420 O O . ARG A 1 182 ? -5.799 8.070 -0.626 1.00 91.69 182 ARG A O 1
ATOM 1427 N N . ARG A 1 183 ? -5.739 9.581 -2.286 1.00 92.94 183 ARG A N 1
ATOM 1428 C CA . ARG A 1 183 ? -6.767 10.459 -1.714 1.00 92.94 183 ARG A CA 1
ATOM 1429 C C . ARG A 1 183 ? -8.068 9.699 -1.474 1.00 92.94 183 ARG A C 1
ATOM 1431 O O . ARG A 1 183 ? -8.664 9.855 -0.414 1.00 92.94 183 ARG A O 1
ATOM 1438 N N . ARG A 1 184 ? -8.517 8.889 -2.438 1.00 92.31 184 ARG A N 1
ATOM 1439 C CA . ARG A 1 184 ? -9.741 8.083 -2.297 1.00 92.31 184 ARG A CA 1
ATOM 1440 C C . ARG A 1 184 ? -9.624 7.090 -1.151 1.00 92.31 184 ARG A C 1
ATOM 1442 O O . ARG A 1 184 ? -10.524 7.071 -0.319 1.00 92.31 184 ARG A O 1
ATOM 1449 N N . ALA A 1 185 ? -8.519 6.350 -1.082 1.00 93.25 185 ALA A N 1
ATOM 1450 C CA . ALA A 1 185 ? -8.271 5.395 -0.009 1.00 93.25 185 ALA A CA 1
ATOM 1451 C C . ALA A 1 185 ? -8.284 6.079 1.367 1.00 93.25 185 ALA A C 1
ATOM 1453 O O . ALA A 1 185 ? -8.991 5.635 2.262 1.00 93.25 185 ALA A O 1
ATOM 1454 N N . LEU A 1 186 ? -7.600 7.218 1.518 1.00 95.62 186 LEU A N 1
ATOM 1455 C CA . LEU A 1 186 ? -7.575 7.974 2.775 1.00 95.62 186 LEU A CA 1
ATOM 1456 C C . LEU A 1 186 ? -8.954 8.526 3.167 1.00 95.62 186 LEU A C 1
ATOM 1458 O O . LEU A 1 186 ? -9.353 8.455 4.328 1.00 95.62 186 LEU A O 1
ATOM 1462 N N . VAL A 1 187 ? -9.708 9.066 2.204 1.00 95.81 187 VAL A N 1
ATOM 1463 C CA . VAL A 1 187 ? -11.077 9.546 2.445 1.00 95.81 187 VAL A CA 1
ATOM 1464 C C . VAL A 1 187 ? -11.991 8.395 2.853 1.00 95.81 187 VAL A C 1
ATOM 1466 O O . VAL A 1 187 ? -12.825 8.565 3.738 1.00 95.81 187 VAL A O 1
ATOM 1469 N N . GLU A 1 188 ? -11.854 7.230 2.224 1.00 94.56 188 GLU A N 1
ATOM 1470 C CA . GLU A 1 188 ? -12.611 6.034 2.577 1.00 94.56 188 GLU A CA 1
ATOM 1471 C C . GLU A 1 188 ? -12.251 5.512 3.971 1.00 94.56 188 GLU A C 1
ATOM 1473 O O . GLU A 1 188 ? -13.161 5.280 4.767 1.00 94.56 188 GLU A O 1
ATOM 1478 N N . THR A 1 189 ? -10.962 5.442 4.310 1.00 95.94 189 THR A N 1
ATOM 1479 C CA . THR A 1 189 ? -10.484 5.132 5.665 1.00 95.94 189 THR A CA 1
ATOM 1480 C C . THR A 1 189 ? -11.102 6.071 6.701 1.00 95.94 189 THR A C 1
ATOM 1482 O O . THR A 1 189 ? -11.682 5.609 7.684 1.00 95.94 189 THR A O 1
ATOM 1485 N N . GLU A 1 190 ? -11.064 7.390 6.480 1.00 96.88 190 GLU A N 1
ATOM 1486 C CA . GLU A 1 190 ? -11.657 8.326 7.442 1.00 96.88 190 GLU A CA 1
ATOM 1487 C C . GLU A 1 190 ? -13.187 8.215 7.486 1.00 96.88 190 GLU A C 1
ATOM 1489 O O . GLU A 1 190 ? -13.765 8.301 8.563 1.00 96.88 190 GLU A O 1
ATOM 1494 N N . ASN A 1 191 ? -13.865 7.955 6.362 1.00 95.62 191 ASN A N 1
ATOM 1495 C CA . ASN A 1 191 ? -15.311 7.699 6.361 1.00 95.62 191 ASN A CA 1
ATOM 1496 C C . ASN A 1 191 ? -15.675 6.460 7.195 1.00 95.62 191 ASN A C 1
ATOM 1498 O O . ASN A 1 191 ? -16.692 6.468 7.895 1.00 95.62 191 ASN A O 1
ATOM 1502 N N . LEU A 1 192 ? -14.865 5.397 7.117 1.00 96.00 192 LEU A N 1
ATOM 1503 C CA . LEU A 1 192 ? -15.042 4.196 7.930 1.00 96.00 192 LEU A CA 1
ATOM 1504 C C . LEU A 1 192 ? -14.858 4.517 9.412 1.00 96.00 192 LEU A C 1
ATOM 1506 O O . LEU A 1 192 ? -15.708 4.132 10.206 1.00 96.00 192 LEU A O 1
ATOM 1510 N N . HIS A 1 193 ? -13.830 5.279 9.784 1.00 96.56 193 HIS A N 1
ATOM 1511 C CA . HIS A 1 193 ? -13.592 5.658 11.182 1.00 96.56 193 HIS A CA 1
ATOM 1512 C C . HIS A 1 193 ? -14.605 6.654 11.745 1.00 96.56 193 HIS A C 1
ATOM 1514 O O . HIS A 1 193 ? -14.960 6.567 12.918 1.00 96.56 193 HIS A O 1
ATOM 1520 N N . GLU A 1 194 ? -15.097 7.594 10.936 1.00 95.38 194 GLU A N 1
ATOM 1521 C CA . GLU A 1 194 ? -16.183 8.500 11.329 1.00 95.38 194 GLU A CA 1
ATOM 1522 C C . GLU A 1 194 ? -17.464 7.716 11.628 1.00 95.38 194 GLU A C 1
ATOM 1524 O O . GLU A 1 194 ? -18.158 8.007 12.603 1.00 95.38 194 GLU A O 1
ATOM 1529 N N . LYS A 1 195 ? -17.782 6.709 10.802 1.00 95.38 195 LYS A N 1
ATOM 1530 C CA . LYS A 1 195 ? -18.987 5.895 10.989 1.00 95.38 195 LYS A CA 1
ATOM 1531 C C . LYS A 1 195 ? -18.808 4.821 12.069 1.00 95.38 195 LYS A C 1
ATOM 1533 O O . LYS A 1 195 ? -19.750 4.545 12.820 1.00 95.38 195 LYS A O 1
ATOM 1538 N N . TYR A 1 196 ? -17.624 4.229 12.168 1.00 96.31 196 TYR A N 1
ATOM 1539 C CA . TYR A 1 196 ? -17.304 3.113 13.056 1.00 96.31 196 TYR A CA 1
ATOM 1540 C C . TYR A 1 196 ? -15.987 3.373 13.807 1.00 96.31 196 TYR A C 1
ATOM 1542 O O . TYR A 1 196 ? -14.956 2.783 13.482 1.00 96.31 196 TYR A O 1
ATOM 1550 N N . PRO A 1 197 ? -16.013 4.190 14.876 1.00 95.69 197 PRO A N 1
ATOM 1551 C CA . PRO A 1 197 ? -14.825 4.451 15.697 1.00 95.69 197 PRO A CA 1
ATOM 1552 C C . PRO A 1 197 ? -14.221 3.193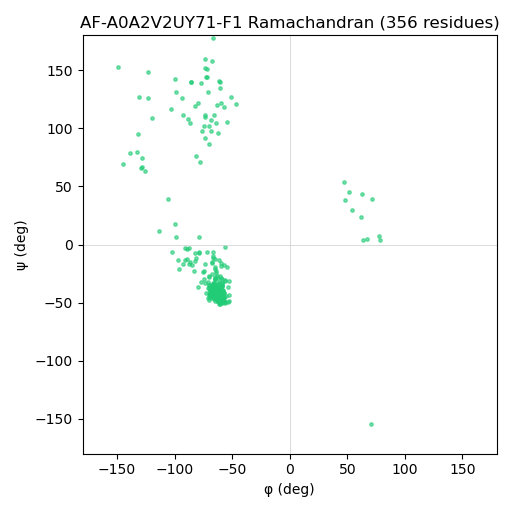 16.342 1.00 95.69 197 PRO A C 1
ATOM 1554 O O . PRO A 1 197 ? -13.093 3.212 16.824 1.00 95.69 197 PRO A O 1
ATOM 1557 N N . CYS A 1 198 ? -14.980 2.095 16.384 1.00 95.06 198 CYS A N 1
ATOM 1558 C CA . CYS A 1 198 ? -14.539 0.806 16.895 1.00 95.06 198 CYS A CA 1
ATOM 1559 C C . CYS A 1 198 ? -13.671 0.004 15.910 1.00 95.06 198 CYS A C 1
ATOM 1561 O O . CYS A 1 198 ? -13.199 -1.067 16.281 1.00 95.06 198 CYS A O 1
ATOM 1563 N N . LEU A 1 199 ? -13.486 0.444 14.664 1.00 97.25 199 LEU A N 1
ATOM 1564 C CA . LEU A 1 199 ? -12.630 -0.266 13.716 1.00 97.25 199 LEU A CA 1
ATOM 1565 C C . LEU A 1 199 ? -11.144 0.001 14.015 1.00 97.25 199 LEU A C 1
ATOM 1567 O O . LEU A 1 199 ? -10.781 1.130 14.345 1.00 97.25 199 LEU A O 1
ATOM 1571 N N . PRO A 1 200 ? -10.269 -1.015 13.931 1.00 96.00 200 PRO A N 1
ATOM 1572 C CA . PRO A 1 200 ? -8.829 -0.795 14.001 1.00 96.00 200 PRO A CA 1
ATOM 1573 C C . PRO A 1 200 ? -8.320 -0.169 12.692 1.00 96.00 200 PRO A C 1
ATOM 1575 O O . PRO A 1 200 ? -8.895 -0.403 11.632 1.00 96.00 200 PRO A O 1
ATOM 1578 N N . GLU A 1 201 ? -7.230 0.603 12.760 1.00 94.69 201 GLU A N 1
ATOM 1579 C CA . GLU A 1 201 ? -6.553 1.147 11.565 1.00 94.69 201 GLU A CA 1
ATOM 1580 C C . GLU A 1 201 ? -6.043 0.022 10.652 1.00 94.69 201 GLU A C 1
ATOM 1582 O O . GLU A 1 201 ? -6.142 0.085 9.426 1.00 94.69 201 GLU A O 1
ATOM 1587 N N . GLU A 1 202 ? -5.550 -1.040 11.285 1.00 94.69 202 GLU A N 1
ATOM 1588 C CA . GLU A 1 202 ? -4.955 -2.209 10.658 1.00 94.69 202 GLU A CA 1
ATOM 1589 C C . GLU A 1 202 ? -5.563 -3.476 11.287 1.00 94.69 202 GLU A C 1
ATOM 1591 O O . GLU A 1 202 ? -5.156 -3.888 12.375 1.00 94.69 202 GLU A O 1
ATOM 1596 N N . PRO A 1 203 ? -6.605 -4.070 10.672 1.00 96.38 203 PRO A N 1
ATOM 1597 C CA . PRO A 1 203 ? -7.274 -5.255 11.217 1.00 96.38 203 PRO A CA 1
ATOM 1598 C C . PRO A 1 203 ? -6.408 -6.517 11.287 1.00 96.38 203 PRO A C 1
ATOM 1600 O O . PRO A 1 203 ? -6.727 -7.422 12.056 1.00 96.38 203 PRO A O 1
ATOM 1603 N N . ALA A 1 204 ? -5.337 -6.581 10.495 1.00 95.44 204 ALA A N 1
ATOM 1604 C CA . ALA A 1 204 ? -4.298 -7.604 10.554 1.00 95.44 204 ALA A CA 1
ATOM 1605 C C . ALA A 1 204 ? -2.954 -7.000 10.108 1.00 95.44 204 ALA A C 1
ATOM 1607 O O . ALA A 1 204 ? -2.984 -6.079 9.291 1.00 95.44 204 ALA A O 1
ATOM 1608 N N . PRO A 1 205 ? -1.798 -7.515 10.577 1.00 91.38 205 PRO A N 1
ATOM 1609 C CA . PRO A 1 205 ? -0.480 -6.949 10.282 1.00 91.38 205 PRO A CA 1
ATOM 1610 C C . PRO A 1 205 ? -0.262 -6.607 8.803 1.00 91.38 205 PRO A C 1
ATOM 1612 O O . PRO A 1 205 ? -0.348 -7.468 7.930 1.00 91.38 205 PRO A O 1
ATOM 1615 N N . GLY A 1 206 ? 0.024 -5.345 8.502 1.00 90.50 206 GLY A N 1
ATOM 1616 C CA . GLY A 1 206 ? 0.191 -4.786 7.163 1.00 90.50 206 GLY A CA 1
ATOM 1617 C C . GLY A 1 206 ? -1.040 -4.864 6.254 1.00 90.50 206 GLY A C 1
ATOM 1618 O O . GLY A 1 206 ? -0.856 -4.879 5.044 1.00 90.50 206 GLY A O 1
ATOM 1619 N N . VAL A 1 207 ? -2.269 -4.955 6.777 1.00 95.25 207 VAL A N 1
ATOM 1620 C CA . VAL A 1 207 ? -3.526 -4.876 6.001 1.00 95.25 207 VAL A CA 1
ATOM 1621 C C . VAL A 1 207 ? -4.346 -3.690 6.503 1.00 95.25 207 VAL A C 1
ATOM 1623 O O . VAL A 1 207 ? -4.900 -3.736 7.599 1.00 95.25 207 VAL A O 1
ATOM 1626 N N . ALA A 1 208 ? -4.453 -2.625 5.709 1.00 94.06 208 ALA A N 1
ATOM 1627 C CA . ALA A 1 208 ? -5.199 -1.431 6.099 1.00 94.06 208 ALA A CA 1
ATOM 1628 C C . ALA A 1 208 ? -6.717 -1.680 6.081 1.00 94.06 208 ALA A C 1
ATOM 1630 O O . ALA A 1 208 ? -7.224 -2.455 5.271 1.00 94.06 208 ALA A O 1
ATOM 1631 N N . ILE A 1 209 ? -7.473 -0.970 6.926 1.00 95.44 209 ILE A N 1
ATOM 1632 C CA . ILE A 1 209 ? -8.935 -1.142 7.039 1.00 95.44 209 ILE A CA 1
ATOM 1633 C C . ILE A 1 209 ? -9.682 -1.009 5.700 1.00 95.44 209 ILE A C 1
ATOM 1635 O O . ILE A 1 209 ? -10.631 -1.750 5.443 1.00 95.44 209 ILE A O 1
ATOM 1639 N N . VAL A 1 210 ? -9.237 -0.104 4.823 1.00 93.38 210 VAL A N 1
ATOM 1640 C CA . VAL A 1 210 ? -9.828 0.105 3.490 1.00 93.38 210 VAL A CA 1
ATOM 1641 C C . VAL A 1 210 ? -9.547 -1.060 2.536 1.00 93.38 210 VAL A C 1
ATOM 1643 O O . VAL A 1 210 ? -10.356 -1.358 1.663 1.00 93.38 210 VAL A O 1
ATOM 1646 N N . GLU A 1 211 ? -8.444 -1.783 2.735 1.00 94.00 211 GLU A N 1
ATOM 1647 C CA . GLU A 1 211 ? -8.090 -2.945 1.919 1.00 94.00 211 GLU A CA 1
ATOM 1648 C C . GLU A 1 211 ? -8.958 -4.160 2.263 1.00 94.00 211 GLU A C 1
ATOM 1650 O O . GLU A 1 211 ? -9.128 -5.045 1.429 1.00 94.00 211 GLU A O 1
ATOM 1655 N N . VAL A 1 212 ? -9.548 -4.217 3.458 1.00 95.00 212 VAL A N 1
ATOM 1656 C CA . VAL A 1 212 ? -10.352 -5.366 3.903 1.00 95.00 212 VAL A CA 1
ATOM 1657 C C . VAL A 1 212 ? -11.619 -5.573 3.059 1.00 95.00 212 VAL A C 1
ATOM 1659 O O . VAL A 1 212 ? -12.110 -6.695 2.968 1.00 95.00 212 VAL A O 1
ATOM 1662 N N . GLY A 1 213 ? -12.147 -4.529 2.407 1.00 91.81 213 GLY A N 1
ATOM 1663 C CA . GLY A 1 213 ? -13.365 -4.645 1.591 1.00 91.81 213 GLY A CA 1
ATOM 1664 C C . GLY A 1 213 ? -14.635 -4.835 2.429 1.00 91.81 213 GLY A C 1
ATOM 1665 O O . GLY A 1 213 ? -15.524 -5.617 2.087 1.00 91.81 213 GLY A O 1
ATOM 1666 N N . LEU A 1 214 ? -14.718 -4.137 3.569 1.00 93.31 214 LEU A N 1
ATOM 1667 C CA . LEU A 1 214 ? -15.843 -4.250 4.506 1.00 93.31 214 LEU A CA 1
ATOM 1668 C C . LEU A 1 214 ? -17.191 -3.911 3.868 1.00 93.31 214 LEU A C 1
ATOM 1670 O O . LEU A 1 214 ? -18.214 -4.491 4.219 1.00 93.31 214 LEU A O 1
ATOM 1674 N N . VAL A 1 215 ? -17.215 -2.959 2.938 1.00 89.50 215 VAL A N 1
ATOM 1675 C CA . VAL A 1 215 ? -18.462 -2.474 2.332 1.00 89.50 215 VAL A CA 1
ATOM 1676 C C . VAL A 1 215 ? -19.088 -3.534 1.419 1.00 89.50 215 VAL A C 1
ATOM 1678 O O . VAL A 1 215 ? -20.312 -3.578 1.265 1.00 89.50 215 VAL A O 1
ATOM 1681 N N . GLU A 1 216 ? -18.273 -4.408 0.836 1.00 90.81 216 GLU A N 1
ATOM 1682 C CA . GLU A 1 216 ? -18.697 -5.532 0.012 1.00 90.81 216 GLU A CA 1
ATOM 1683 C C . GLU A 1 216 ? -19.225 -6.703 0.859 1.00 90.81 216 GLU A C 1
ATOM 1685 O O . GLU A 1 216 ? -20.183 -7.378 0.450 1.00 90.81 216 GLU A O 1
ATOM 1690 N N . ASP A 1 217 ? -18.677 -6.892 2.064 1.00 96.25 217 ASP A N 1
ATOM 1691 C CA . ASP A 1 217 ? -19.024 -7.997 2.957 1.00 96.25 217 ASP A CA 1
ATOM 1692 C C . ASP A 1 217 ? -20.504 -7.946 3.401 1.00 96.25 217 ASP A C 1
ATOM 1694 O O . ASP A 1 217 ? -20.963 -6.966 4.001 1.00 96.25 217 ASP A O 1
ATOM 1698 N N . PRO A 1 218 ? -21.309 -8.988 3.109 1.00 97.12 218 PRO A N 1
ATOM 1699 C CA . PRO A 1 218 ? -22.730 -8.993 3.448 1.00 97.12 218 PRO A CA 1
ATOM 1700 C C . PRO A 1 218 ? -22.989 -8.991 4.959 1.00 97.12 218 PRO A C 1
ATOM 1702 O O . PRO A 1 218 ? -23.971 -8.387 5.392 1.00 97.12 218 PRO A O 1
ATOM 1705 N N . VAL A 1 219 ? -22.119 -9.622 5.757 1.00 97.81 219 VAL A N 1
ATOM 1706 C CA . VAL A 1 219 ? -22.263 -9.683 7.221 1.00 97.81 219 VAL A CA 1
ATOM 1707 C C . VAL A 1 219 ? -22.012 -8.306 7.828 1.00 97.81 219 VAL A C 1
ATOM 1709 O O . VAL A 1 219 ? -22.849 -7.805 8.577 1.00 97.81 219 VAL A O 1
ATOM 1712 N N . PHE A 1 220 ? -20.929 -7.636 7.437 1.00 97.38 220 PHE A N 1
ATOM 1713 C CA . PHE A 1 220 ? -20.651 -6.259 7.831 1.00 97.38 220 PHE A CA 1
ATOM 1714 C C . PHE A 1 220 ? -21.782 -5.312 7.425 1.00 97.38 220 PHE A C 1
ATOM 1716 O O . PHE A 1 220 ? -22.186 -4.463 8.217 1.00 97.38 220 PHE A O 1
ATOM 1723 N N . ARG A 1 221 ? -22.352 -5.462 6.221 1.00 96.56 221 ARG A N 1
ATOM 1724 C CA . ARG A 1 221 ? -23.507 -4.651 5.801 1.00 96.56 221 ARG A CA 1
ATOM 1725 C C . ARG A 1 221 ? -24.725 -4.861 6.698 1.00 96.56 221 ARG A C 1
ATOM 1727 O O . ARG A 1 221 ? -25.379 -3.880 7.044 1.00 96.56 221 ARG A O 1
ATOM 1734 N N . ALA A 1 222 ? -25.026 -6.099 7.085 1.00 97.94 222 ALA A N 1
ATOM 1735 C CA . ALA A 1 222 ? -26.116 -6.386 8.015 1.00 97.94 222 ALA A CA 1
ATOM 1736 C C . ALA A 1 222 ? -25.868 -5.735 9.387 1.00 97.94 222 ALA A C 1
ATOM 1738 O O . ALA A 1 222 ? -26.727 -4.999 9.871 1.00 97.94 222 ALA A O 1
ATOM 1739 N N . LEU A 1 223 ? -24.664 -5.904 9.944 1.00 97.56 223 LEU A N 1
ATOM 1740 C CA . LEU A 1 223 ? -24.260 -5.289 11.214 1.00 97.56 223 LEU A CA 1
ATOM 1741 C C . LEU A 1 223 ? -24.275 -3.754 11.151 1.00 97.56 223 LEU A C 1
ATOM 1743 O O . LEU A 1 223 ? -24.716 -3.095 12.087 1.00 97.56 223 LEU A O 1
ATOM 1747 N N . SER A 1 224 ? -23.848 -3.164 10.031 1.00 96.69 224 SER A N 1
ATOM 1748 C CA . SER A 1 224 ? -23.952 -1.722 9.789 1.00 96.69 224 SER A CA 1
ATOM 1749 C C . SER A 1 224 ? -25.401 -1.253 9.846 1.00 96.69 224 SER A C 1
ATOM 1751 O O . SER A 1 224 ? -25.661 -0.188 10.398 1.00 96.69 224 SER A O 1
ATOM 1753 N N . HIS A 1 225 ? -26.324 -1.978 9.213 1.00 96.94 225 HIS A N 1
ATOM 1754 C CA . HIS A 1 225 ? -27.734 -1.598 9.188 1.00 96.94 225 HIS A CA 1
ATOM 1755 C C . HIS A 1 225 ? -28.377 -1.715 10.572 1.00 96.94 225 HIS A C 1
ATOM 1757 O O . HIS A 1 225 ? -29.140 -0.833 10.963 1.00 96.94 225 HIS A O 1
ATOM 1763 N N . GLU A 1 226 ? -28.036 -2.761 11.321 1.00 97.31 226 GLU A N 1
ATOM 1764 C CA . GLU A 1 226 ? -28.450 -2.921 12.713 1.00 97.31 226 GLU A CA 1
ATOM 1765 C C . GLU A 1 226 ? -27.932 -1.770 13.581 1.00 97.31 226 GLU A C 1
ATOM 1767 O O . GLU A 1 226 ? -28.713 -1.119 14.275 1.00 97.31 226 GLU A O 1
ATOM 1772 N N . LEU A 1 227 ? -26.641 -1.444 13.473 1.00 96.19 227 LEU A N 1
ATOM 1773 C CA . LEU A 1 227 ? -26.023 -0.358 14.227 1.00 96.19 227 LEU A CA 1
ATOM 1774 C C . LEU A 1 227 ? -26.659 1.005 13.913 1.00 96.19 227 LEU A C 1
ATOM 1776 O O . LEU A 1 227 ? -26.912 1.787 14.830 1.00 96.19 227 LEU A O 1
ATOM 1780 N N . ASP A 1 228 ? -26.958 1.278 12.638 1.00 96.12 228 ASP A N 1
ATOM 1781 C CA . ASP A 1 228 ? -27.660 2.495 12.217 1.00 96.12 228 ASP A CA 1
ATOM 1782 C C . ASP A 1 228 ? -29.066 2.580 12.855 1.00 96.12 228 ASP A C 1
ATOM 1784 O O . ASP A 1 228 ? -29.482 3.655 13.288 1.00 96.12 228 ASP A O 1
ATOM 1788 N N . GLY A 1 229 ? -29.779 1.452 12.975 1.00 97.00 229 GLY A N 1
ATOM 1789 C CA . GLY A 1 229 ? -31.085 1.380 13.639 1.00 97.00 229 GLY A CA 1
ATOM 1790 C C . GLY A 1 229 ? -31.010 1.566 15.157 1.00 97.00 229 GLY A C 1
ATOM 1791 O O . GLY A 1 229 ? -31.792 2.326 15.729 1.00 97.00 229 GLY A O 1
ATOM 1792 N N . LEU A 1 230 ? -30.044 0.924 15.818 1.00 97.00 230 LEU A N 1
ATOM 1793 C CA . LEU A 1 230 ? -29.852 1.035 17.267 1.00 97.00 230 LEU A CA 1
ATOM 1794 C C . LEU A 1 230 ? -29.468 2.462 17.690 1.00 97.00 230 LEU A C 1
ATOM 1796 O O . LEU A 1 230 ? -29.943 2.949 18.718 1.00 97.00 230 LEU A O 1
ATOM 1800 N N . ARG A 1 231 ? -28.673 3.163 16.869 1.00 96.00 231 ARG A N 1
ATOM 1801 C CA . ARG A 1 231 ? -28.250 4.558 17.092 1.00 96.00 231 ARG A CA 1
ATOM 1802 C C . ARG A 1 231 ? -29.387 5.583 17.022 1.00 96.00 231 ARG A C 1
ATOM 1804 O O . ARG A 1 231 ? -29.155 6.742 17.353 1.00 96.00 231 ARG A O 1
ATOM 1811 N N . ALA A 1 232 ? -30.603 5.183 16.647 1.00 96.38 232 ALA A N 1
ATOM 1812 C CA . ALA A 1 232 ? -31.776 6.050 16.741 1.00 96.38 232 ALA A CA 1
ATOM 1813 C C . ALA A 1 232 ? -32.135 6.407 18.199 1.00 96.38 232 ALA A C 1
ATOM 1815 O O . ALA A 1 232 ? -32.645 7.497 18.444 1.00 96.38 232 ALA A O 1
ATOM 1816 N N . ASP A 1 233 ? -31.839 5.518 19.156 1.00 96.25 233 ASP A N 1
ATOM 1817 C CA . ASP A 1 233 ? -32.013 5.751 20.598 1.00 96.25 233 ASP A CA 1
ATOM 1818 C C . ASP A 1 233 ? -30.804 5.188 21.381 1.00 96.25 233 ASP A C 1
ATOM 1820 O O . ASP A 1 233 ? -30.857 4.075 21.918 1.00 96.25 233 ASP A O 1
ATOM 1824 N N . PRO A 1 234 ? -29.666 5.916 21.406 1.00 95.25 234 PRO A N 1
ATOM 1825 C CA . PRO A 1 234 ? -28.410 5.396 21.944 1.00 95.25 234 PRO A CA 1
ATOM 1826 C C . PRO A 1 234 ? -28.431 5.101 23.442 1.00 95.25 234 PRO A C 1
ATOM 1828 O O . PRO A 1 234 ? -27.711 4.219 23.899 1.00 95.25 234 PRO A O 1
ATOM 1831 N N . THR A 1 235 ? -29.232 5.835 24.218 1.00 96.12 235 THR A N 1
ATOM 1832 C CA . THR A 1 235 ? -29.315 5.653 25.672 1.00 96.12 235 THR A CA 1
ATOM 1833 C C . THR A 1 235 ? -30.055 4.371 26.017 1.00 96.12 235 THR A C 1
ATOM 1835 O O . THR A 1 235 ? -29.612 3.626 26.889 1.00 96.12 235 THR A O 1
ATOM 1838 N N . LYS A 1 236 ? -31.150 4.076 25.309 1.00 97.00 236 LYS A N 1
ATOM 1839 C CA . LYS A 1 236 ? -31.909 2.836 25.491 1.00 97.00 236 LYS A CA 1
ATOM 1840 C C . LYS A 1 236 ? -31.163 1.610 24.968 1.00 97.00 236 LYS A C 1
ATOM 1842 O O . LYS A 1 236 ? -31.244 0.547 25.576 1.00 97.00 236 LYS A O 1
ATOM 1847 N N . ASN A 1 237 ? -30.450 1.761 23.854 1.00 96.94 237 ASN A N 1
ATOM 1848 C CA . ASN A 1 237 ? -29.816 0.654 23.139 1.00 96.94 237 ASN A CA 1
ATOM 1849 C C . ASN A 1 237 ? -28.313 0.511 23.440 1.00 96.94 237 ASN A C 1
ATOM 1851 O O . ASN A 1 237 ? -27.593 -0.112 22.661 1.00 96.94 237 ASN A O 1
ATOM 1855 N N . ALA A 1 238 ? -27.810 1.110 24.524 1.00 97.50 238 ALA A N 1
ATOM 1856 C CA . ALA A 1 238 ? -26.373 1.227 24.783 1.00 97.50 238 ALA A CA 1
ATOM 1857 C C . ALA A 1 238 ? -25.642 -0.130 24.782 1.00 97.50 238 ALA A C 1
ATOM 1859 O O . ALA A 1 238 ? -24.589 -0.273 24.158 1.00 97.50 238 ALA A O 1
ATOM 1860 N N . GLU A 1 239 ? -26.217 -1.147 25.427 1.00 97.75 239 GLU A N 1
ATOM 1861 C CA . GLU A 1 239 ? -25.630 -2.491 25.483 1.00 97.75 239 GLU A CA 1
ATOM 1862 C C . GLU A 1 239 ? -25.632 -3.182 24.113 1.00 97.75 239 GLU A C 1
ATOM 1864 O O . GLU A 1 239 ? -24.631 -3.790 23.726 1.00 97.75 239 GLU A O 1
ATOM 1869 N N . GLN A 1 240 ? -26.723 -3.055 23.348 1.00 97.62 240 GLN A N 1
ATOM 1870 C CA . GLN A 1 240 ? -26.829 -3.618 22.001 1.00 97.62 240 GLN A CA 1
ATOM 1871 C C . GLN A 1 240 ? -25.882 -2.916 21.024 1.00 97.62 240 GLN A C 1
ATOM 1873 O O . GLN A 1 240 ? -25.261 -3.582 20.198 1.00 97.62 240 GLN A O 1
ATOM 1878 N N . ILE A 1 241 ? -25.714 -1.595 21.138 1.00 98.06 241 ILE A N 1
ATOM 1879 C CA . ILE A 1 241 ? -24.733 -0.830 20.356 1.00 98.06 241 ILE A CA 1
ATOM 1880 C C . ILE A 1 241 ? -23.331 -1.353 20.654 1.00 98.06 241 ILE A C 1
ATOM 1882 O O . ILE A 1 241 ? -22.625 -1.742 19.729 1.00 98.06 241 ILE A O 1
ATOM 1886 N N . ALA A 1 242 ? -22.950 -1.464 21.929 1.00 97.81 242 ALA A N 1
ATOM 1887 C CA . ALA A 1 242 ? -21.633 -1.968 22.312 1.00 97.81 242 ALA A CA 1
ATOM 1888 C C . ALA A 1 242 ? -21.404 -3.432 21.883 1.00 97.81 242 ALA A C 1
ATOM 1890 O O . ALA A 1 242 ? -20.283 -3.825 21.554 1.00 97.81 242 ALA A O 1
ATOM 1891 N N . ALA A 1 243 ? -22.445 -4.269 21.888 1.00 98.25 243 ALA A N 1
ATOM 1892 C CA . ALA A 1 243 ? -22.375 -5.632 21.362 1.00 98.25 243 ALA A CA 1
ATOM 1893 C C . ALA A 1 243 ? -22.185 -5.652 19.837 1.00 98.25 243 ALA A C 1
ATOM 1895 O O . ALA A 1 243 ? -21.303 -6.352 19.339 1.00 98.25 243 ALA A O 1
ATOM 1896 N N . THR A 1 244 ? -22.948 -4.836 19.111 1.00 98.06 244 THR A N 1
ATOM 1897 C CA . THR A 1 244 ? -22.876 -4.737 17.648 1.00 98.06 244 THR A CA 1
ATOM 1898 C C . THR A 1 244 ? -21.544 -4.140 17.200 1.00 98.06 244 THR A C 1
ATOM 1900 O O . THR A 1 244 ? -20.928 -4.651 16.273 1.00 98.06 244 THR A O 1
ATOM 1903 N N . GLU A 1 245 ? -21.022 -3.122 17.887 1.00 98.19 245 GLU A N 1
ATOM 1904 C CA . GLU A 1 245 ? -19.704 -2.539 17.598 1.00 98.19 245 GLU A CA 1
ATOM 1905 C C . GLU A 1 245 ? -18.564 -3.539 17.834 1.00 98.19 245 GLU A C 1
ATOM 1907 O O . GLU A 1 245 ? -17.618 -3.599 17.044 1.00 98.19 245 GLU A O 1
ATOM 1912 N N . ARG A 1 246 ? -18.667 -4.394 18.863 1.00 98.31 246 ARG A N 1
ATOM 1913 C CA . ARG A 1 246 ? -17.739 -5.523 19.042 1.00 98.31 246 ARG A CA 1
ATOM 1914 C C . ARG A 1 246 ? -17.842 -6.527 17.896 1.00 98.31 246 ARG A C 1
ATOM 1916 O O . ARG A 1 246 ? -16.805 -6.980 17.421 1.00 98.31 246 ARG A O 1
ATOM 1923 N N . ALA A 1 247 ? -19.051 -6.840 17.426 1.00 98.31 247 ALA A N 1
ATOM 1924 C CA . ALA A 1 247 ? -19.253 -7.727 16.281 1.00 98.31 247 ALA A CA 1
ATOM 1925 C C . ALA A 1 247 ? -18.694 -7.126 14.978 1.00 98.31 247 ALA A C 1
ATOM 1927 O O . ALA A 1 247 ? -18.026 -7.823 14.219 1.00 98.31 247 ALA A O 1
ATOM 1928 N N . VAL A 1 248 ? -18.884 -5.821 14.752 1.00 98.19 248 VAL A N 1
ATOM 1929 C CA . VAL A 1 248 ? -18.310 -5.077 13.619 1.00 98.19 248 VAL A CA 1
ATOM 1930 C C . VAL A 1 248 ? -16.781 -5.121 13.657 1.00 98.19 248 VAL A C 1
ATOM 1932 O O . VAL A 1 248 ? -16.153 -5.445 12.649 1.00 98.19 248 VAL A O 1
ATOM 1935 N N . ARG A 1 249 ? -16.173 -4.853 14.822 1.00 98.25 249 ARG A N 1
ATOM 1936 C CA . ARG A 1 249 ? -14.717 -4.948 15.014 1.00 98.25 249 ARG A CA 1
ATOM 1937 C C . ARG A 1 249 ? -14.213 -6.368 14.752 1.00 98.25 249 ARG A C 1
ATOM 1939 O O . ARG A 1 249 ? -13.248 -6.536 14.015 1.00 98.25 249 ARG A O 1
ATOM 1946 N N . ALA A 1 250 ? -14.872 -7.374 15.327 1.00 98.31 250 ALA A N 1
ATOM 1947 C CA . ALA A 1 250 ? -14.497 -8.775 15.158 1.00 98.31 250 ALA A CA 1
ATOM 1948 C C . ALA A 1 250 ? -14.569 -9.206 13.688 1.00 98.31 250 ALA A C 1
ATOM 1950 O O . ALA A 1 250 ? -13.628 -9.820 13.194 1.00 98.31 250 ALA A O 1
ATOM 1951 N N . ARG A 1 251 ? -15.627 -8.811 12.965 1.00 98.12 251 ARG A N 1
ATOM 1952 C CA . ARG A 1 251 ? -15.761 -9.105 11.534 1.00 98.12 251 ARG A CA 1
ATOM 1953 C C . ARG A 1 251 ? -14.652 -8.451 10.713 1.00 98.12 251 ARG A C 1
ATOM 1955 O O . ARG A 1 251 ? -14.129 -9.075 9.796 1.00 98.12 251 ARG A O 1
ATOM 1962 N N . ALA A 1 252 ? -14.266 -7.220 11.048 1.00 98.25 252 ALA A N 1
ATOM 1963 C CA . ALA A 1 252 ? -13.167 -6.554 10.358 1.00 98.25 252 ALA A CA 1
ATOM 1964 C C . ALA A 1 252 ? -11.821 -7.251 10.586 1.00 98.25 252 ALA A C 1
ATOM 1966 O O . ALA A 1 252 ? -11.064 -7.424 9.633 1.00 98.25 252 ALA A O 1
ATOM 1967 N N . MET A 1 253 ? -11.545 -7.689 11.817 1.00 98.38 253 MET A N 1
ATOM 1968 C CA . MET A 1 253 ? -10.343 -8.465 12.138 1.00 98.38 253 MET A CA 1
ATOM 1969 C C . MET A 1 253 ? -10.338 -9.822 11.430 1.00 98.38 253 MET A C 1
ATOM 1971 O O . MET A 1 253 ? -9.332 -10.178 10.833 1.00 98.38 253 MET A O 1
ATOM 1975 N N . GLU A 1 254 ? -11.464 -10.543 11.420 1.00 98.25 254 GLU A N 1
ATOM 1976 C CA . GLU A 1 254 ? -11.608 -11.823 10.711 1.00 98.25 254 GLU A CA 1
ATOM 1977 C C . GLU A 1 254 ? -11.278 -11.682 9.219 1.00 98.25 254 GLU A C 1
ATOM 1979 O O . GLU A 1 254 ? -10.454 -12.427 8.688 1.00 98.25 254 GLU A O 1
ATOM 1984 N N . LEU A 1 255 ? -11.878 -10.694 8.549 1.00 98.06 255 LEU A N 1
ATOM 1985 C CA . LEU A 1 255 ? -11.635 -10.437 7.130 1.00 98.06 255 LEU A CA 1
ATOM 1986 C C . LEU A 1 255 ? -10.194 -9.973 6.869 1.00 98.06 255 LEU A C 1
ATOM 1988 O O . LEU A 1 255 ? -9.579 -10.404 5.895 1.00 98.06 255 LEU A O 1
ATOM 1992 N N . GLY A 1 256 ? -9.634 -9.137 7.748 1.00 97.81 256 GLY A N 1
ATOM 1993 C CA . GLY A 1 256 ? -8.230 -8.733 7.681 1.00 97.81 256 GLY A CA 1
ATOM 1994 C C . GLY A 1 256 ? -7.276 -9.922 7.806 1.00 97.81 256 GLY A C 1
ATOM 1995 O O . GLY A 1 256 ? -6.369 -10.066 6.989 1.00 97.81 256 GLY A O 1
ATOM 1996 N N . SER A 1 257 ? -7.503 -10.807 8.782 1.00 97.88 257 SER A N 1
ATOM 1997 C CA . SER A 1 257 ? -6.708 -12.024 8.976 1.00 97.88 257 SER A CA 1
ATOM 1998 C C . SER A 1 257 ? -6.826 -12.975 7.790 1.00 97.88 257 SER A C 1
ATOM 2000 O O . SER A 1 257 ? -5.806 -13.479 7.331 1.00 97.88 257 SER A O 1
ATOM 2002 N N . ALA A 1 258 ? -8.029 -13.172 7.243 1.00 97.44 258 ALA A N 1
ATOM 2003 C CA . ALA A 1 258 ? -8.223 -13.980 6.039 1.00 97.44 258 ALA A CA 1
ATOM 2004 C C . ALA A 1 258 ? -7.442 -13.409 4.842 1.00 97.44 258 ALA A C 1
ATOM 2006 O O . ALA A 1 258 ? -6.817 -14.152 4.086 1.00 97.44 258 ALA A O 1
ATOM 2007 N N . LYS A 1 259 ? -7.417 -12.078 4.697 1.00 96.00 259 LYS A N 1
ATOM 2008 C CA . LYS A 1 259 ? -6.658 -11.408 3.636 1.00 96.00 259 LYS A CA 1
ATOM 2009 C C . LYS A 1 259 ? -5.143 -11.536 3.819 1.00 96.00 259 LYS A C 1
ATOM 2011 O O . LYS A 1 259 ? -4.422 -11.772 2.847 1.00 96.00 259 LYS A O 1
ATOM 2016 N N . LEU A 1 260 ? -4.652 -11.411 5.053 1.00 95.44 260 LEU A N 1
ATOM 2017 C CA . LEU A 1 260 ? -3.249 -11.665 5.382 1.00 95.44 260 LEU A CA 1
ATOM 2018 C C . LEU A 1 260 ? -2.869 -13.117 5.059 1.00 95.44 260 LEU A C 1
ATOM 2020 O O . LEU A 1 260 ? -1.907 -13.328 4.329 1.00 95.44 260 LEU A O 1
ATOM 2024 N N . GLN A 1 261 ? -3.658 -14.092 5.515 1.00 96.06 261 GLN A N 1
ATOM 2025 C CA . GLN A 1 261 ? -3.418 -15.517 5.262 1.00 96.06 261 GLN A CA 1
ATOM 2026 C C . GLN A 1 261 ? -3.356 -15.833 3.766 1.00 96.06 261 GLN A C 1
ATOM 2028 O O . GLN A 1 261 ? -2.393 -16.448 3.318 1.00 96.06 261 GLN A O 1
ATOM 2033 N N . ALA A 1 262 ? -4.317 -15.337 2.980 1.00 95.88 262 ALA A N 1
ATOM 2034 C CA . ALA A 1 262 ? -4.299 -15.494 1.527 1.00 95.88 262 ALA A CA 1
ATOM 2035 C C . ALA A 1 262 ? -3.039 -14.871 0.894 1.00 95.88 262 ALA A C 1
ATOM 2037 O O . ALA A 1 262 ? -2.453 -15.433 -0.026 1.00 95.88 262 ALA A O 1
ATOM 2038 N N . THR A 1 263 ? -2.582 -13.726 1.411 1.00 95.00 263 THR A N 1
ATOM 2039 C CA . THR A 1 263 ? -1.353 -13.070 0.937 1.00 95.00 263 THR A CA 1
ATOM 2040 C C . THR A 1 263 ? -0.111 -13.906 1.260 1.00 95.00 263 THR A C 1
ATOM 2042 O O . THR A 1 263 ? 0.748 -14.076 0.402 1.00 95.00 263 THR A O 1
ATOM 2045 N N . GLU A 1 264 ? -0.013 -14.457 2.471 1.00 93.38 264 GLU A N 1
ATOM 2046 C CA . GLU A 1 264 ? 1.095 -15.333 2.873 1.00 93.38 264 GLU A CA 1
ATOM 2047 C C . GLU A 1 264 ? 1.106 -16.657 2.097 1.00 93.38 264 GLU A C 1
ATOM 2049 O O . GLU A 1 264 ? 2.170 -17.180 1.773 1.00 93.38 264 GLU A O 1
ATOM 2054 N N . GLU A 1 265 ? -0.065 -17.219 1.790 1.00 94.62 265 GLU A N 1
ATOM 2055 C CA . GLU A 1 265 ? -0.192 -18.398 0.931 1.00 94.62 265 GLU A CA 1
ATOM 2056 C C . GLU A 1 265 ? 0.306 -18.119 -0.488 1.00 94.62 265 GLU A C 1
ATOM 2058 O O . GLU A 1 265 ? 1.096 -18.897 -1.024 1.00 94.62 265 GLU A O 1
ATOM 2063 N N . GLU A 1 266 ? -0.079 -16.986 -1.078 1.00 94.06 266 GLU A N 1
ATOM 2064 C CA . GLU A 1 266 ? 0.462 -16.580 -2.373 1.00 94.06 266 GLU A CA 1
ATOM 2065 C C . GLU A 1 266 ? 1.972 -16.325 -2.318 1.00 94.06 266 GLU A C 1
ATOM 2067 O O . GLU A 1 266 ? 2.687 -16.731 -3.233 1.00 94.06 266 GLU A O 1
ATOM 2072 N N . GLN A 1 267 ? 2.488 -15.732 -1.241 1.00 91.94 267 GLN A N 1
ATOM 2073 C CA . GLN A 1 267 ? 3.927 -15.524 -1.070 1.00 91.94 267 GLN A CA 1
ATOM 2074 C C . GLN A 1 267 ? 4.690 -16.851 -0.940 1.00 91.94 267 GLN A C 1
ATOM 2076 O O . GLN A 1 267 ? 5.779 -16.992 -1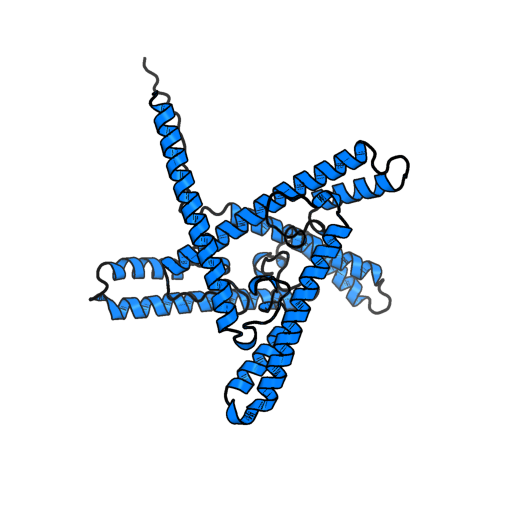.495 1.00 91.94 267 GLN A O 1
ATOM 2081 N N . ARG A 1 268 ? 4.112 -17.856 -0.266 1.00 93.06 268 ARG A N 1
ATOM 2082 C CA . ARG A 1 268 ? 4.665 -19.221 -0.221 1.00 93.06 268 ARG A CA 1
ATOM 2083 C C . ARG A 1 268 ? 4.712 -19.863 -1.610 1.00 93.06 268 ARG A C 1
ATOM 2085 O O . ARG A 1 268 ? 5.689 -20.542 -1.921 1.00 93.06 268 ARG A O 1
ATOM 2092 N N . ASN A 1 269 ? 3.697 -19.626 -2.442 1.00 92.69 269 ASN A N 1
ATOM 2093 C CA . ASN A 1 269 ? 3.655 -20.122 -3.821 1.00 92.69 269 ASN A CA 1
ATOM 2094 C C . ASN A 1 269 ? 4.617 -19.361 -4.750 1.00 92.69 269 ASN A C 1
ATOM 2096 O O . ASN A 1 269 ? 5.196 -19.955 -5.659 1.00 92.69 269 ASN A O 1
ATOM 2100 N N . TYR A 1 270 ? 4.827 -18.063 -4.512 1.00 93.88 270 TYR A N 1
ATOM 2101 C CA . TYR A 1 270 ? 5.641 -17.184 -5.355 1.00 93.88 270 TYR A CA 1
ATOM 2102 C C . TYR A 1 270 ? 6.692 -16.413 -4.532 1.00 93.88 270 TYR A C 1
ATOM 2104 O O . TYR A 1 270 ? 6.645 -15.183 -4.461 1.00 93.88 270 TYR A O 1
ATOM 2112 N N . PRO A 1 271 ? 7.701 -17.097 -3.954 1.00 90.88 271 PRO A N 1
ATOM 2113 C CA . PRO A 1 271 ? 8.657 -16.495 -3.012 1.00 90.88 271 PRO A CA 1
ATOM 2114 C C . PRO A 1 271 ? 9.587 -15.445 -3.640 1.00 90.88 271 PRO A C 1
ATOM 2116 O O . PRO A 1 271 ? 10.290 -14.725 -2.938 1.00 90.88 271 PRO A O 1
ATOM 2119 N N . PHE A 1 272 ? 9.622 -15.353 -4.973 1.00 89.62 272 PHE A N 1
ATOM 2120 C CA . PHE A 1 272 ? 10.380 -14.336 -5.707 1.00 89.62 272 PHE A CA 1
ATOM 2121 C C . PHE A 1 272 ? 9.640 -12.990 -5.812 1.00 89.62 272 PHE A C 1
ATOM 2123 O O . PHE A 1 272 ? 10.232 -12.023 -6.315 1.00 89.62 272 PHE A O 1
ATOM 2130 N N . LEU A 1 273 ? 8.371 -12.926 -5.387 1.00 92.50 273 LEU A N 1
ATOM 2131 C CA . LEU A 1 273 ? 7.580 -11.703 -5.296 1.00 92.50 273 LEU A CA 1
ATOM 2132 C C . LEU A 1 273 ? 7.555 -11.169 -3.855 1.00 92.50 273 LEU A C 1
ATOM 2134 O O . LEU A 1 273 ? 7.490 -11.949 -2.905 1.00 92.50 273 LEU A O 1
ATOM 2138 N N . PRO A 1 274 ? 7.589 -9.837 -3.677 1.00 90.50 274 PRO A N 1
ATOM 2139 C CA . PRO A 1 274 ? 7.322 -9.228 -2.381 1.00 90.50 274 PRO A CA 1
ATOM 2140 C C . PRO A 1 274 ? 5.853 -9.417 -1.980 1.00 90.50 274 PRO A C 1
ATOM 2142 O O . PRO A 1 274 ? 4.976 -9.525 -2.835 1.00 90.50 274 PRO A O 1
ATOM 2145 N N . ARG A 1 275 ? 5.577 -9.330 -0.674 1.00 91.44 275 ARG A N 1
ATOM 2146 C CA . ARG A 1 275 ? 4.219 -9.363 -0.102 1.00 91.44 275 ARG A CA 1
ATOM 2147 C C . ARG A 1 275 ? 3.256 -8.346 -0.738 1.00 91.44 275 ARG A C 1
ATOM 2149 O O . ARG A 1 275 ? 2.047 -8.579 -0.804 1.00 91.44 275 ARG A O 1
ATOM 2156 N N . ARG A 1 276 ? 3.794 -7.206 -1.182 1.00 92.50 276 ARG A N 1
ATOM 2157 C CA . ARG A 1 276 ? 3.074 -6.167 -1.922 1.00 92.50 276 ARG A CA 1
ATOM 2158 C C . ARG A 1 276 ? 3.755 -5.905 -3.255 1.00 92.50 276 ARG A C 1
ATOM 2160 O O . ARG A 1 276 ? 4.938 -5.576 -3.277 1.00 92.50 276 ARG A O 1
ATOM 2167 N N . VAL A 1 277 ? 2.998 -5.985 -4.344 1.00 92.94 277 VAL A N 1
ATOM 2168 C CA . VAL A 1 277 ? 3.451 -5.572 -5.676 1.00 92.94 277 VAL A CA 1
ATOM 2169 C C . VAL A 1 277 ? 2.825 -4.221 -5.976 1.00 92.94 277 VAL A C 1
ATOM 2171 O O . VAL A 1 277 ? 1.604 -4.100 -6.021 1.00 92.94 277 VAL A O 1
ATOM 2174 N N . ASP A 1 278 ? 3.662 -3.198 -6.126 1.00 90.81 278 ASP A N 1
ATOM 2175 C CA . ASP A 1 278 ? 3.247 -1.805 -6.309 1.00 90.81 278 ASP A CA 1
ATOM 2176 C C . ASP A 1 278 ? 2.172 -1.378 -5.296 1.00 90.81 278 ASP A C 1
ATOM 2178 O O . ASP A 1 278 ? 1.093 -0.930 -5.672 1.00 90.81 278 ASP A O 1
ATOM 2182 N N . ASP A 1 279 ? 2.432 -1.567 -4.002 1.00 89.75 279 ASP A N 1
ATOM 2183 C CA . ASP A 1 279 ? 1.508 -1.293 -2.887 1.00 89.75 279 ASP A CA 1
ATOM 2184 C C . ASP A 1 279 ? 0.216 -2.136 -2.851 1.00 89.75 279 ASP A C 1
ATOM 2186 O O . ASP A 1 279 ? -0.599 -1.949 -1.951 1.00 89.75 279 ASP A O 1
ATOM 2190 N N . VAL A 1 280 ? 0.024 -3.103 -3.753 1.00 93.69 280 VAL A N 1
ATOM 2191 C CA . VAL A 1 280 ? -1.139 -4.009 -3.761 1.00 93.69 280 VAL A CA 1
ATOM 2192 C C . VAL A 1 280 ? -0.773 -5.344 -3.114 1.00 93.69 280 VAL A C 1
ATOM 2194 O O . VAL A 1 280 ? 0.246 -5.942 -3.460 1.00 93.69 280 VAL A O 1
ATOM 2197 N N . LEU A 1 281 ? -1.600 -5.828 -2.182 1.00 94.12 281 LEU A N 1
ATOM 2198 C CA . LEU A 1 281 ? -1.431 -7.147 -1.557 1.00 94.12 281 LEU A CA 1
ATOM 2199 C C . LEU A 1 281 ? -1.507 -8.258 -2.609 1.00 94.12 281 LEU A C 1
ATOM 2201 O O . LEU A 1 281 ? -2.377 -8.217 -3.475 1.00 94.12 281 LEU A O 1
ATOM 2205 N N . MET A 1 282 ? -0.656 -9.284 -2.497 1.00 93.88 282 MET A N 1
ATOM 2206 C CA . MET A 1 282 ? -0.665 -10.409 -3.447 1.00 93.88 282 MET A CA 1
ATOM 2207 C C . MET A 1 282 ? -2.057 -11.039 -3.596 1.00 93.88 282 MET A C 1
ATOM 2209 O O . MET A 1 282 ? -2.535 -11.174 -4.717 1.00 93.88 282 MET A O 1
ATOM 2213 N N . SER A 1 283 ? -2.773 -11.247 -2.482 1.00 93.88 283 SER A N 1
ATOM 2214 C CA . SER A 1 283 ? -4.145 -11.791 -2.469 1.00 93.88 283 SER A CA 1
ATOM 2215 C C . SER A 1 283 ? -5.165 -11.040 -3.341 1.00 93.88 283 SER A C 1
ATOM 2217 O O . SER A 1 283 ? -6.210 -11.591 -3.687 1.00 93.88 283 SER A O 1
ATOM 2219 N N . ASP A 1 284 ? -4.890 -9.788 -3.715 1.00 94.81 284 ASP A N 1
ATOM 2220 C CA . ASP A 1 284 ? -5.743 -8.990 -4.596 1.00 94.81 284 ASP A CA 1
ATOM 2221 C C . ASP A 1 284 ? -5.392 -9.116 -6.091 1.00 94.81 284 ASP A C 1
ATOM 2223 O O . ASP A 1 284 ? -6.176 -8.672 -6.936 1.00 94.81 284 ASP A O 1
ATOM 2227 N N . LEU A 1 285 ? -4.234 -9.690 -6.430 1.00 94.31 285 LEU A N 1
ATOM 2228 C CA . LEU A 1 285 ? -3.705 -9.774 -7.797 1.00 94.31 285 LEU A CA 1
ATOM 2229 C C . LEU A 1 285 ? -4.240 -10.972 -8.580 1.00 94.31 285 LEU A C 1
ATOM 2231 O O . LEU A 1 285 ? -4.145 -10.976 -9.807 1.00 94.31 285 LEU A O 1
ATOM 2235 N N . ARG A 1 286 ? -4.804 -11.972 -7.887 1.00 91.19 286 ARG A N 1
ATOM 2236 C CA . ARG A 1 286 ? -5.349 -13.202 -8.485 1.00 91.19 28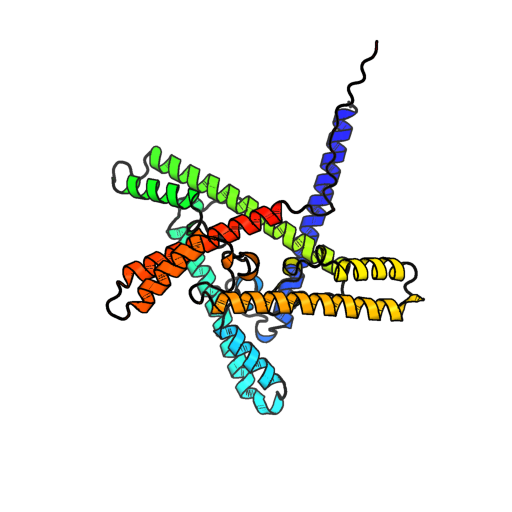6 ARG A CA 1
ATOM 2237 C C . ARG A 1 286 ? -4.353 -13.883 -9.430 1.00 91.19 286 ARG A C 1
ATOM 2239 O O . ARG A 1 286 ? -4.712 -14.309 -10.526 1.00 91.19 286 ARG A O 1
ATOM 2246 N N . LEU A 1 287 ? -3.095 -14.002 -8.999 1.00 93.94 287 LEU A N 1
ATOM 2247 C CA . LEU A 1 287 ? -1.985 -14.510 -9.820 1.00 93.94 287 LEU A CA 1
ATOM 2248 C C . LEU A 1 287 ? -2.255 -15.909 -10.404 1.00 93.94 287 LEU A C 1
ATOM 2250 O O . LEU A 1 287 ? -1.786 -16.228 -11.495 1.00 93.94 287 LEU A O 1
ATOM 2254 N N . ALA A 1 288 ? -3.030 -16.739 -9.699 1.00 91.31 288 ALA A N 1
ATOM 2255 C CA . ALA A 1 288 ? -3.434 -18.074 -10.147 1.00 91.31 288 ALA A CA 1
ATOM 2256 C C . ALA A 1 288 ? -4.392 -18.069 -11.357 1.00 91.31 288 ALA A C 1
ATOM 2258 O O . ALA A 1 288 ? -4.433 -19.043 -12.104 1.00 91.31 288 ALA A O 1
ATOM 2259 N N . GLU A 1 289 ? -5.159 -16.992 -11.559 1.00 94.06 289 GLU A N 1
ATOM 2260 C CA . GLU A 1 289 ? -6.115 -16.853 -12.669 1.00 94.06 289 GLU A CA 1
ATOM 2261 C C . GLU A 1 289 ? -5.448 -16.295 -13.943 1.00 94.06 289 GLU A C 1
ATOM 2263 O O . GLU A 1 289 ? -6.018 -16.390 -15.033 1.00 94.06 289 GLU A O 1
ATOM 2268 N N . ASP A 1 290 ? -4.241 -15.726 -13.835 1.00 96.81 290 ASP A N 1
ATOM 2269 C CA . ASP A 1 290 ? -3.537 -15.120 -14.965 1.00 96.81 290 ASP A CA 1
ATOM 2270 C C . ASP A 1 290 ? -2.713 -16.147 -15.754 1.00 96.81 290 ASP A C 1
ATOM 2272 O O . ASP A 1 290 ? -1.625 -16.552 -15.346 1.00 96.81 290 ASP A O 1
ATOM 2276 N N . GLY A 1 291 ? -3.210 -16.541 -16.929 1.00 96.94 291 GLY A N 1
ATOM 2277 C CA . GLY A 1 291 ? -2.559 -17.556 -17.766 1.00 96.94 291 GLY A CA 1
ATOM 2278 C C . GLY A 1 291 ? -1.116 -17.213 -18.159 1.00 96.94 291 GLY A C 1
ATOM 2279 O O . GLY A 1 291 ? -0.253 -18.084 -18.111 1.00 96.94 291 GLY A O 1
ATOM 2280 N N . VAL A 1 292 ? -0.827 -15.943 -18.471 1.00 96.50 292 VAL A N 1
ATOM 2281 C CA . VAL A 1 292 ? 0.530 -15.496 -18.844 1.00 96.50 292 VAL A CA 1
ATOM 2282 C C . VAL A 1 292 ? 1.491 -15.639 -17.663 1.00 96.50 292 VAL A C 1
ATOM 2284 O O . VAL A 1 292 ? 2.606 -16.135 -17.822 1.00 96.50 292 VAL A O 1
ATOM 2287 N N . PHE A 1 293 ? 1.063 -15.236 -16.467 1.00 96.81 293 PHE A N 1
ATOM 2288 C CA . PHE A 1 293 ? 1.840 -15.419 -15.248 1.00 96.81 293 PHE A CA 1
ATOM 2289 C C . PHE A 1 293 ? 2.097 -16.907 -14.974 1.00 96.81 293 PHE A C 1
ATOM 2291 O O . PHE A 1 293 ? 3.240 -17.284 -14.725 1.00 96.81 293 PHE A O 1
ATOM 2298 N N . GLN A 1 294 ? 1.081 -17.768 -15.100 1.00 97.19 294 GLN A N 1
ATOM 2299 C CA . GLN A 1 294 ? 1.228 -19.213 -14.881 1.00 97.19 294 GLN A CA 1
ATOM 2300 C C . GLN A 1 294 ? 2.169 -19.886 -15.896 1.00 97.19 294 GLN A C 1
ATOM 2302 O O . GLN A 1 294 ? 2.966 -20.747 -15.521 1.00 97.19 294 GLN A O 1
ATOM 2307 N N . GLU A 1 295 ? 2.155 -19.469 -17.164 1.00 97.25 295 GLU A N 1
ATOM 2308 C CA . GLU A 1 295 ? 3.119 -19.940 -18.169 1.00 97.25 295 GLU A CA 1
ATOM 2309 C C . GLU A 1 295 ? 4.564 -19.566 -17.802 1.00 97.25 295 GLU A C 1
ATOM 2311 O O . GLU A 1 295 ? 5.484 -20.384 -17.920 1.00 97.25 295 GLU A O 1
ATOM 2316 N N . LEU A 1 296 ? 4.776 -18.341 -17.312 1.00 96.31 296 LEU A N 1
ATOM 2317 C CA . LEU A 1 296 ? 6.085 -17.891 -16.843 1.00 96.31 296 LEU A CA 1
ATOM 2318 C C . LEU A 1 296 ? 6.534 -18.636 -15.575 1.00 96.31 296 LEU A C 1
ATOM 2320 O O . LEU A 1 296 ? 7.720 -18.949 -15.454 1.00 96.31 296 LEU A O 1
ATOM 2324 N N . VAL A 1 297 ? 5.609 -18.964 -14.665 1.00 96.44 297 VAL A N 1
ATOM 2325 C CA . VAL A 1 297 ? 5.885 -19.792 -13.478 1.00 96.44 297 VAL A CA 1
ATOM 2326 C C . VAL A 1 297 ? 6.323 -21.189 -13.909 1.00 96.44 297 VAL A C 1
ATOM 2328 O O . VAL A 1 297 ? 7.392 -21.634 -13.503 1.00 96.44 297 VAL A O 1
ATOM 2331 N N . ALA A 1 298 ? 5.589 -21.835 -14.819 1.00 95.50 298 ALA A N 1
ATOM 2332 C CA . ALA A 1 298 ? 5.952 -23.154 -15.336 1.00 95.50 298 ALA A CA 1
ATOM 2333 C C . ALA A 1 298 ? 7.344 -23.156 -15.992 1.00 95.50 298 ALA A C 1
ATOM 2335 O O . ALA A 1 298 ? 8.145 -24.073 -15.786 1.00 95.50 298 ALA A O 1
ATOM 2336 N N . ARG A 1 299 ? 7.675 -22.098 -16.745 1.00 94.38 299 ARG A N 1
ATOM 2337 C CA . ARG A 1 299 ? 9.016 -21.913 -17.314 1.00 94.38 299 ARG A CA 1
ATOM 2338 C C . ARG A 1 299 ? 10.082 -21.776 -16.227 1.00 94.38 299 ARG A C 1
ATOM 2340 O O . ARG A 1 299 ? 11.146 -22.385 -16.340 1.00 94.38 299 ARG A O 1
ATOM 2347 N N . ARG A 1 300 ? 9.822 -20.969 -15.198 1.00 94.50 300 ARG A N 1
ATOM 2348 C CA . ARG A 1 300 ? 10.737 -20.762 -14.072 1.00 94.50 300 ARG A CA 1
ATOM 2349 C C . ARG A 1 300 ? 10.965 -22.065 -13.306 1.00 94.50 300 ARG A C 1
ATOM 2351 O O . ARG A 1 300 ? 12.112 -22.414 -13.046 1.00 94.50 300 ARG A O 1
ATOM 2358 N N . ASP A 1 301 ? 9.913 -22.822 -13.028 1.00 93.62 301 ASP A N 1
ATOM 2359 C CA . ASP A 1 301 ? 10.008 -24.089 -12.303 1.00 93.62 301 ASP A CA 1
ATOM 2360 C C . ASP A 1 301 ? 10.760 -25.155 -13.105 1.00 93.62 301 ASP A C 1
ATOM 2362 O O . ASP A 1 301 ? 11.582 -25.874 -12.539 1.00 93.62 301 ASP A O 1
ATOM 2366 N N . ALA A 1 302 ? 10.592 -25.198 -14.431 1.00 92.94 302 ALA A N 1
ATOM 2367 C CA . ALA A 1 302 ? 11.408 -26.046 -15.301 1.00 92.94 302 ALA A CA 1
ATOM 2368 C C . ALA A 1 302 ? 12.903 -25.670 -15.247 1.00 92.94 302 ALA A C 1
ATOM 2370 O O . ALA A 1 302 ? 13.763 -26.552 -15.200 1.00 92.94 302 ALA A O 1
ATOM 2371 N N . LEU A 1 303 ? 13.225 -24.370 -15.211 1.00 92.00 303 LEU A N 1
ATOM 2372 C CA . LEU A 1 303 ? 14.602 -23.888 -15.058 1.00 92.00 303 LEU A CA 1
ATOM 2373 C C . LEU A 1 303 ? 15.182 -24.228 -13.681 1.00 92.00 303 LEU A C 1
ATOM 2375 O O . LEU A 1 303 ? 16.358 -24.570 -13.600 1.00 92.00 303 LEU A O 1
ATOM 2379 N N . VAL A 1 304 ? 14.389 -24.156 -12.612 1.00 90.44 304 VAL A N 1
ATOM 2380 C CA . VAL A 1 304 ? 14.825 -24.542 -11.260 1.00 90.44 304 VAL A CA 1
ATOM 2381 C C . VAL A 1 304 ? 15.036 -26.057 -11.170 1.00 90.44 304 VAL A C 1
ATOM 2383 O O . VAL A 1 304 ? 16.053 -26.506 -10.643 1.00 90.44 304 VAL A O 1
ATOM 2386 N N . ALA A 1 305 ? 14.127 -26.851 -11.743 1.00 91.12 305 ALA A N 1
ATOM 2387 C CA . ALA A 1 305 ? 14.210 -28.311 -11.762 1.00 91.12 305 ALA A CA 1
ATOM 2388 C C . ALA A 1 305 ? 15.411 -28.839 -12.568 1.00 91.12 305 ALA A C 1
ATOM 2390 O O . ALA A 1 305 ? 15.960 -29.886 -12.231 1.00 91.12 305 ALA A O 1
ATOM 2391 N N . ALA A 1 306 ? 15.860 -28.105 -13.593 1.00 87.69 306 ALA A N 1
ATOM 2392 C CA . ALA A 1 306 ? 17.067 -28.432 -14.355 1.00 87.69 306 ALA A CA 1
ATOM 2393 C C . ALA A 1 306 ? 18.370 -28.345 -13.522 1.00 87.69 306 ALA A C 1
ATOM 2395 O O . ALA A 1 306 ? 19.411 -28.850 -13.950 1.00 87.69 306 ALA A O 1
ATOM 2396 N N . GLY A 1 307 ? 18.325 -27.755 -12.321 1.00 80.88 307 GLY A N 1
ATOM 2397 C CA . GLY A 1 307 ? 19.423 -27.777 -11.355 1.00 80.88 307 GLY A CA 1
ATOM 2398 C C . GLY A 1 307 ? 20.638 -26.922 -11.758 1.00 80.88 307 GLY A C 1
ATOM 2399 O O . GLY A 1 307 ? 20.497 -25.968 -12.522 1.00 80.88 307 GLY A O 1
ATOM 2400 N N . PRO A 1 308 ?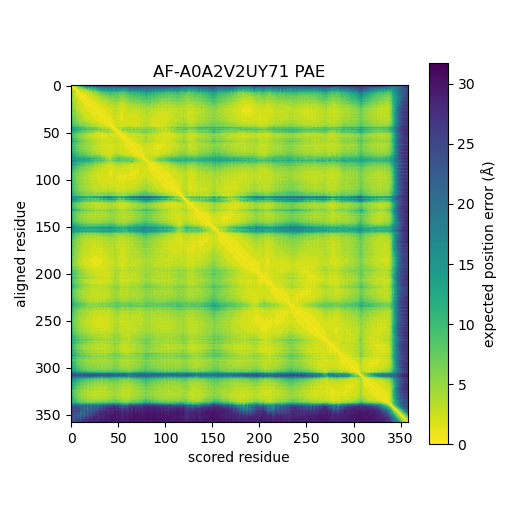 21.855 -27.240 -11.267 1.00 69.75 308 PRO A N 1
ATOM 2401 C CA . PRO A 1 308 ? 23.064 -26.420 -11.456 1.00 69.75 308 PRO A CA 1
ATOM 2402 C C . PRO A 1 308 ? 23.517 -26.221 -12.913 1.00 69.75 308 PRO A C 1
ATOM 2404 O O . PRO A 1 308 ? 24.381 -25.389 -13.167 1.00 69.75 308 PRO A O 1
ATOM 2407 N N . GLY A 1 309 ? 22.971 -26.992 -13.862 1.00 68.94 309 GLY A N 1
ATOM 2408 C CA . GLY A 1 309 ? 23.209 -26.825 -15.303 1.00 68.94 309 GLY A CA 1
ATOM 2409 C C . GLY A 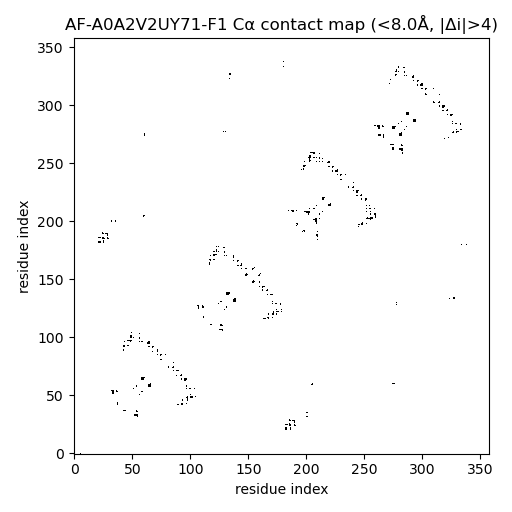1 309 ? 22.254 -25.836 -15.984 1.00 68.94 309 GLY A C 1
ATOM 2410 O O . GLY A 1 309 ? 22.377 -25.593 -17.183 1.00 68.94 309 GLY A O 1
ATOM 2411 N N . SER A 1 310 ? 21.291 -25.287 -15.240 1.00 79.69 310 SER A N 1
ATOM 2412 C CA . SER A 1 310 ? 20.343 -24.285 -15.718 1.00 79.69 310 SER A CA 1
ATOM 2413 C C . SER A 1 310 ? 21.017 -22.933 -15.914 1.00 79.69 310 SER A C 1
ATOM 2415 O O . SER A 1 310 ? 21.898 -22.547 -15.149 1.00 79.69 310 SER A O 1
ATOM 2417 N N . ASN A 1 311 ? 20.594 -22.191 -16.937 1.00 85.31 311 ASN A N 1
ATOM 2418 C CA . ASN A 1 311 ? 21.158 -20.880 -17.224 1.00 85.31 311 ASN A CA 1
ATOM 2419 C C . ASN A 1 311 ? 20.647 -19.850 -16.185 1.00 85.31 311 ASN A C 1
ATOM 2421 O O . ASN A 1 311 ? 19.462 -19.493 -16.224 1.00 85.31 311 ASN A O 1
ATOM 2425 N N . PRO A 1 312 ? 21.513 -19.334 -15.287 1.00 88.69 312 PRO A N 1
ATOM 2426 C CA . PRO A 1 312 ? 21.103 -18.408 -14.230 1.00 88.69 312 PRO A CA 1
ATOM 2427 C C . PRO A 1 312 ? 20.596 -17.069 -14.787 1.00 88.69 312 PRO A C 1
ATOM 2429 O O . PRO A 1 312 ? 19.733 -16.426 -14.184 1.00 88.69 312 PRO A O 1
ATOM 2432 N N . GLU A 1 313 ? 21.073 -16.661 -15.966 1.00 90.06 313 GLU A N 1
ATOM 2433 C CA . GLU A 1 313 ? 20.613 -15.448 -16.644 1.00 90.06 313 GLU A CA 1
ATOM 2434 C C . GLU A 1 313 ? 19.178 -15.613 -17.151 1.00 90.06 313 GLU A C 1
ATOM 2436 O O . GLU A 1 313 ? 18.371 -14.691 -17.025 1.00 90.06 313 GLU A O 1
ATOM 2441 N N . LEU A 1 314 ? 18.826 -16.800 -17.664 1.00 91.25 314 LEU A N 1
ATOM 2442 C CA . LEU A 1 314 ? 17.456 -17.104 -18.086 1.00 91.25 314 LEU A CA 1
ATOM 2443 C C . LEU A 1 314 ? 16.499 -17.181 -16.897 1.00 91.25 314 LEU A C 1
ATOM 2445 O O . LEU A 1 314 ? 15.371 -16.702 -17.014 1.00 91.25 314 LEU A O 1
ATOM 2449 N N . LEU A 1 315 ? 16.933 -17.738 -15.762 1.00 91.38 315 LEU A N 1
ATOM 2450 C CA . LEU A 1 315 ? 16.128 -17.746 -14.539 1.00 91.38 315 LEU A CA 1
ATOM 2451 C C . LEU A 1 315 ? 15.855 -16.312 -14.073 1.00 91.38 315 LEU A C 1
ATOM 2453 O O . LEU A 1 315 ? 14.698 -15.922 -13.933 1.00 91.38 315 LEU A O 1
ATOM 2457 N N . THR A 1 316 ? 16.907 -15.500 -13.961 1.00 91.44 316 THR A N 1
ATOM 2458 C CA . THR A 1 316 ? 16.804 -14.084 -13.574 1.00 91.44 316 THR A CA 1
ATOM 2459 C C . THR A 1 316 ? 15.918 -13.295 -14.545 1.00 91.44 316 THR A C 1
ATOM 2461 O O . THR A 1 316 ? 15.103 -12.471 -14.132 1.00 91.44 316 THR A O 1
ATOM 2464 N N . ALA A 1 317 ? 16.038 -13.545 -15.853 1.00 92.12 317 ALA A N 1
ATOM 2465 C CA . ALA A 1 317 ? 15.193 -12.910 -16.861 1.00 92.12 317 ALA A CA 1
ATOM 2466 C C . ALA A 1 317 ? 13.722 -13.335 -16.738 1.00 92.12 317 ALA A C 1
ATOM 2468 O O . ALA A 1 317 ? 12.837 -12.492 -16.875 1.00 92.12 317 ALA A O 1
ATOM 2469 N N . THR A 1 318 ? 13.459 -14.611 -16.445 1.00 93.94 318 THR A N 1
ATOM 2470 C CA . THR A 1 318 ? 12.098 -15.134 -16.252 1.00 93.94 318 THR A CA 1
ATOM 2471 C C . THR A 1 318 ? 11.469 -14.561 -14.980 1.00 93.94 318 THR A C 1
ATOM 2473 O O . THR A 1 318 ? 10.333 -14.100 -15.015 1.00 93.94 318 THR A O 1
ATOM 2476 N N . GLU A 1 319 ? 12.215 -14.479 -13.876 1.00 93.75 319 GLU A N 1
ATOM 2477 C CA . GLU A 1 319 ? 11.740 -13.847 -12.635 1.00 93.75 319 GLU A CA 1
ATOM 2478 C C . GLU A 1 319 ? 11.485 -12.342 -12.811 1.00 93.75 319 GLU A C 1
ATOM 2480 O O . GLU A 1 319 ? 10.523 -11.806 -12.259 1.00 93.75 319 GLU A O 1
ATOM 2485 N N . ARG A 1 320 ? 12.272 -11.654 -13.650 1.00 91.12 320 ARG A N 1
ATOM 2486 C CA . ARG A 1 320 ? 11.986 -10.265 -14.041 1.00 91.12 320 ARG A CA 1
ATOM 2487 C C . ARG A 1 320 ? 10.673 -10.150 -14.819 1.00 91.12 320 ARG A C 1
ATOM 2489 O O . ARG A 1 320 ? 9.898 -9.237 -14.548 1.00 91.12 320 ARG A O 1
ATOM 2496 N N . GLN A 1 321 ? 10.407 -11.063 -15.755 1.00 92.81 321 GLN A N 1
ATOM 2497 C CA . GLN A 1 321 ? 9.140 -11.098 -16.499 1.00 92.81 321 GLN A CA 1
ATOM 2498 C C . GLN A 1 321 ? 7.949 -11.363 -15.571 1.00 92.81 321 GLN A C 1
ATOM 2500 O O . GLN A 1 321 ? 6.928 -10.692 -15.691 1.00 92.81 321 GLN A O 1
ATOM 2505 N N . LEU A 1 322 ? 8.102 -12.271 -14.604 1.00 95.06 322 LEU A N 1
ATOM 2506 C CA . LEU A 1 322 ? 7.088 -12.545 -13.584 1.00 95.06 322 LEU A CA 1
ATOM 2507 C C . LEU A 1 322 ? 6.780 -11.306 -12.734 1.00 95.06 322 LEU A C 1
ATOM 2509 O O . LEU A 1 322 ? 5.614 -10.965 -12.548 1.00 95.06 322 LEU A O 1
ATOM 2513 N N . ARG A 1 323 ? 7.812 -10.591 -12.268 1.00 93.00 323 ARG A N 1
ATOM 2514 C CA . ARG A 1 323 ? 7.647 -9.325 -11.530 1.00 93.00 323 ARG A CA 1
ATOM 2515 C C . ARG A 1 323 ? 6.945 -8.257 -12.369 1.00 93.00 323 ARG A C 1
ATOM 2517 O O . ARG A 1 323 ? 6.041 -7.598 -11.866 1.00 93.00 323 ARG A O 1
ATOM 2524 N N . GLY A 1 324 ? 7.319 -8.129 -13.644 1.00 91.62 324 GLY A N 1
ATOM 2525 C CA . GLY A 1 324 ? 6.656 -7.223 -14.584 1.00 91.62 324 GLY A CA 1
ATOM 2526 C C . GLY A 1 324 ? 5.173 -7.554 -14.752 1.00 91.62 324 GLY A C 1
ATOM 2527 O O . GLY A 1 324 ? 4.328 -6.678 -14.590 1.00 91.62 324 GLY A O 1
ATOM 2528 N N . ARG A 1 325 ? 4.832 -8.832 -14.967 1.00 94.50 325 ARG A N 1
ATOM 2529 C CA . ARG A 1 325 ? 3.434 -9.258 -15.105 1.00 94.50 325 ARG A CA 1
ATOM 2530 C C . ARG A 1 325 ? 2.625 -9.040 -13.823 1.00 94.50 325 ARG A C 1
ATOM 2532 O O . ARG A 1 325 ? 1.492 -8.577 -13.896 1.00 94.50 325 ARG A O 1
ATOM 2539 N N . ALA A 1 326 ? 3.203 -9.309 -12.652 1.00 95.19 326 ALA A N 1
ATOM 2540 C CA . ALA A 1 326 ? 2.549 -9.025 -11.375 1.00 95.19 326 ALA A CA 1
ATOM 2541 C C . ALA A 1 326 ? 2.273 -7.519 -11.186 1.00 95.19 326 ALA A C 1
ATOM 2543 O O . ALA A 1 326 ? 1.207 -7.148 -10.699 1.00 95.19 326 ALA A O 1
ATOM 2544 N N . SER A 1 327 ? 3.194 -6.651 -11.616 1.00 92.25 327 SER A N 1
ATOM 2545 C CA . SER A 1 327 ? 2.997 -5.194 -11.596 1.00 92.25 327 SER A CA 1
ATOM 2546 C C . SER A 1 327 ? 1.891 -4.739 -12.556 1.00 92.25 327 SER A C 1
ATOM 2548 O O . SER A 1 327 ? 1.046 -3.924 -12.183 1.00 92.25 327 SER A O 1
ATOM 2550 N N . GLU A 1 328 ? 1.796 -5.324 -13.755 1.00 91.62 328 GLU A N 1
ATOM 2551 C CA . GLU A 1 328 ? 0.672 -5.066 -14.667 1.00 91.62 328 GLU A CA 1
ATOM 2552 C C . GLU A 1 328 ? -0.681 -5.435 -14.033 1.00 91.62 328 GLU A C 1
ATOM 2554 O O . GLU A 1 328 ? -1.653 -4.683 -14.151 1.00 91.62 328 GLU A O 1
ATOM 2559 N N . LEU A 1 329 ? -0.745 -6.566 -13.322 1.00 94.50 329 LEU A N 1
ATOM 2560 C CA . LEU A 1 329 ? -1.939 -6.989 -12.583 1.00 94.50 329 LEU A CA 1
ATOM 2561 C C . LEU A 1 329 ? -2.254 -6.038 -11.418 1.00 94.50 329 LEU A C 1
ATOM 2563 O O . LEU A 1 329 ? -3.419 -5.695 -11.208 1.00 94.50 329 LEU A O 1
ATOM 2567 N N . ALA A 1 330 ? -1.236 -5.537 -10.712 1.00 94.25 330 ALA A N 1
ATOM 2568 C CA . ALA A 1 330 ? -1.407 -4.531 -9.663 1.00 94.25 330 ALA A CA 1
ATOM 2569 C C . ALA A 1 330 ? -1.968 -3.216 -10.227 1.00 94.25 330 ALA A C 1
ATOM 2571 O O . ALA A 1 330 ? -2.912 -2.646 -9.672 1.00 94.25 330 ALA A O 1
ATOM 2572 N N . ALA A 1 331 ? -1.459 -2.759 -11.373 1.00 89.12 331 ALA A N 1
ATOM 2573 C CA . ALA A 1 331 ? -1.988 -1.591 -12.071 1.00 89.12 331 ALA A CA 1
ATOM 2574 C C . ALA A 1 331 ? -3.450 -1.798 -12.508 1.00 89.12 331 ALA A C 1
ATOM 2576 O O . ALA A 1 331 ? -4.287 -0.913 -12.313 1.00 89.12 331 ALA A O 1
ATOM 2577 N N . ALA A 1 332 ? -3.788 -2.981 -13.034 1.00 90.19 332 ALA A N 1
ATOM 2578 C CA . ALA A 1 332 ? -5.162 -3.328 -13.395 1.00 90.19 332 ALA A CA 1
ATOM 2579 C C . ALA A 1 332 ? -6.094 -3.335 -12.171 1.00 90.19 332 ALA A C 1
ATOM 2581 O O . ALA A 1 332 ? -7.198 -2.789 -12.232 1.00 90.19 332 ALA A O 1
ATOM 2582 N N . LYS A 1 333 ? -5.640 -3.880 -11.036 1.00 92.25 333 LYS A N 1
ATOM 2583 C CA . LYS A 1 333 ? -6.378 -3.869 -9.767 1.00 92.25 333 LYS A CA 1
ATOM 2584 C C . LYS A 1 333 ? -6.648 -2.444 -9.279 1.00 92.25 333 LYS A C 1
ATOM 2586 O O . LYS A 1 333 ? -7.804 -2.111 -9.015 1.00 92.25 333 LYS A O 1
ATOM 2591 N N . LYS A 1 334 ? -5.627 -1.578 -9.256 1.00 89.44 334 LYS A N 1
ATOM 2592 C CA . LYS A 1 334 ? -5.779 -0.149 -8.917 1.00 89.44 334 LYS A CA 1
ATOM 2593 C C . LYS A 1 334 ? -6.781 0.552 -9.837 1.00 89.44 334 LYS A C 1
ATOM 2595 O O . LYS A 1 334 ? -7.609 1.328 -9.363 1.00 89.44 334 LYS A O 1
ATOM 2600 N N . ALA A 1 335 ? -6.750 0.257 -11.138 1.00 86.38 335 ALA A N 1
ATOM 2601 C CA . ALA A 1 335 ? -7.706 0.810 -12.093 1.00 86.38 335 ALA A CA 1
ATOM 2602 C C . ALA A 1 335 ? -9.144 0.356 -11.787 1.00 86.38 335 ALA A C 1
ATOM 2604 O O . ALA A 1 335 ? -10.052 1.185 -11.757 1.00 86.38 335 ALA A O 1
ATOM 2605 N N . VAL A 1 336 ? -9.365 -0.932 -11.497 1.00 86.75 336 VAL A N 1
ATOM 2606 C CA . VAL A 1 336 ? -10.685 -1.457 -11.100 1.00 86.75 336 VAL A CA 1
ATOM 2607 C C . VAL A 1 336 ? -11.196 -0.773 -9.832 1.00 86.75 336 VAL A C 1
ATOM 2609 O O . VAL A 1 336 ? -12.352 -0.344 -9.788 1.00 86.75 336 VAL A O 1
ATOM 2612 N N . ASP A 1 337 ? -10.343 -0.618 -8.823 1.00 83.31 337 ASP A N 1
ATOM 2613 C CA . ASP A 1 337 ? -10.714 0.036 -7.567 1.00 83.31 337 ASP A CA 1
ATOM 2614 C C . ASP A 1 337 ? -11.009 1.527 -7.769 1.00 83.31 337 ASP A C 1
ATOM 2616 O O . ASP A 1 337 ? -11.946 2.061 -7.175 1.00 83.31 337 ASP A O 1
ATOM 2620 N N . ALA A 1 338 ? -10.318 2.187 -8.702 1.00 78.19 338 ALA A N 1
ATOM 2621 C CA . ALA A 1 338 ? -10.612 3.564 -9.087 1.00 78.19 338 ALA A CA 1
ATOM 2622 C C . ALA A 1 338 ? -12.013 3.741 -9.709 1.00 78.19 338 ALA A C 1
ATOM 2624 O O . ALA A 1 338 ? -12.587 4.832 -9.603 1.00 78.19 338 ALA A O 1
ATOM 2625 N N . PHE A 1 339 ? -12.569 2.700 -10.340 1.00 71.44 339 PHE A N 1
ATOM 2626 C CA . PHE A 1 339 ? -13.923 2.706 -10.905 1.00 71.44 339 PHE A CA 1
ATOM 2627 C C . PHE A 1 339 ? -15.009 2.271 -9.922 1.00 71.44 339 PHE A C 1
ATOM 2629 O O . PHE A 1 339 ? -16.190 2.487 -10.223 1.00 71.44 339 PHE A O 1
ATOM 2636 N N . ARG A 1 340 ? -14.666 1.695 -8.758 1.00 62.84 340 ARG A N 1
ATOM 2637 C CA . ARG A 1 340 ? -15.682 1.339 -7.762 1.00 62.84 340 ARG A CA 1
ATOM 2638 C C . ARG A 1 340 ? -16.421 2.611 -7.341 1.00 62.84 340 ARG A C 1
ATOM 2640 O O . ARG A 1 340 ? -15.800 3.586 -6.911 1.00 62.84 340 ARG A O 1
ATOM 2647 N N . PRO A 1 341 ? -17.754 2.660 -7.505 1.00 46.69 341 PRO A N 1
ATOM 2648 C CA . PRO A 1 341 ? -18.506 3.836 -7.132 1.00 46.69 341 PRO A CA 1
ATOM 2649 C C . PRO A 1 341 ? -18.468 3.955 -5.612 1.00 46.69 341 PRO A C 1
ATOM 2651 O O . PRO A 1 341 ? -19.183 3.249 -4.901 1.00 46.69 341 PRO A O 1
ATOM 2654 N N . THR A 1 342 ? -17.699 4.917 -5.106 1.00 44.12 342 THR A N 1
ATOM 2655 C CA . THR A 1 342 ? -18.012 5.503 -3.808 1.00 44.12 342 THR A CA 1
ATOM 2656 C C . THR A 1 342 ? -19.486 5.909 -3.875 1.00 44.12 342 THR A C 1
ATOM 2658 O O . THR A 1 342 ? -19.914 6.582 -4.819 1.00 44.12 342 THR A O 1
ATOM 2661 N N . ARG A 1 343 ? -20.314 5.473 -2.913 1.00 38.75 343 ARG A N 1
ATOM 2662 C CA . ARG A 1 343 ? -21.765 5.785 -2.867 1.00 38.75 343 ARG A CA 1
ATOM 2663 C C . ARG A 1 343 ? -22.068 7.298 -2.872 1.00 38.75 343 ARG A C 1
ATOM 2665 O O . ARG A 1 343 ? -23.229 7.692 -2.915 1.00 38.75 343 ARG A O 1
ATOM 2672 N N . THR A 1 344 ? -21.043 8.150 -2.878 1.00 36.22 344 THR A N 1
ATOM 2673 C CA . THR A 1 344 ? -21.096 9.600 -3.077 1.00 36.22 344 THR A CA 1
ATOM 2674 C C . THR A 1 344 ? -21.158 10.043 -4.545 1.00 36.22 344 THR A C 1
ATOM 2676 O O . THR A 1 344 ? -21.571 11.174 -4.803 1.00 36.22 344 THR A O 1
ATOM 2679 N N . ARG A 1 345 ? -20.873 9.188 -5.539 1.00 33.09 345 ARG A N 1
ATOM 2680 C CA . ARG A 1 345 ? -21.183 9.494 -6.947 1.00 33.09 345 ARG A CA 1
ATOM 2681 C C . ARG A 1 345 ? -22.654 9.196 -7.244 1.00 33.09 345 ARG A C 1
ATOM 2683 O O . ARG A 1 345 ? -22.986 8.243 -7.945 1.00 33.09 345 ARG A O 1
ATOM 2690 N N . ARG A 1 346 ? -23.565 10.070 -6.793 1.00 27.81 346 ARG A N 1
ATOM 2691 C CA . ARG A 1 346 ? -24.814 10.266 -7.550 1.00 27.81 346 ARG A CA 1
ATOM 2692 C C . ARG A 1 346 ? -24.412 10.813 -8.916 1.00 27.81 346 ARG A C 1
ATOM 2694 O O . ARG A 1 346 ? -24.196 12.011 -9.072 1.00 27.81 346 ARG A O 1
ATOM 2701 N N . CYS A 1 347 ? -24.288 9.928 -9.901 1.00 29.62 347 CYS A N 1
ATOM 2702 C CA . CYS A 1 347 ? -24.307 10.310 -11.303 1.00 29.62 347 CYS A CA 1
ATOM 2703 C C . CYS A 1 347 ? -25.593 11.103 -11.551 1.00 29.62 347 CYS A C 1
ATOM 2705 O O . CYS A 1 347 ? -26.680 10.531 -11.628 1.00 29.62 347 CYS A O 1
ATOM 2707 N N . VAL A 1 348 ? -25.472 12.421 -11.696 1.00 33.22 348 VAL A N 1
ATOM 2708 C CA . VAL A 1 348 ? -26.489 13.221 -12.372 1.00 33.22 348 VAL A CA 1
ATOM 2709 C C . VAL A 1 348 ? -26.397 12.830 -13.845 1.00 33.22 348 VAL A C 1
ATOM 2711 O O . VAL A 1 348 ? -25.651 13.426 -14.617 1.00 33.22 348 VAL A O 1
ATOM 2714 N N . ARG A 1 349 ? -27.102 11.760 -14.234 1.00 26.88 349 ARG A N 1
ATOM 2715 C CA . ARG A 1 349 ? -27.434 11.544 -15.643 1.00 26.88 349 ARG A CA 1
ATOM 2716 C C . ARG A 1 349 ? -28.333 12.702 -16.045 1.00 26.88 349 ARG A C 1
ATOM 2718 O O . ARG A 1 349 ? -29.500 12.743 -15.670 1.00 26.88 349 ARG A O 1
ATOM 2725 N N . VAL A 1 350 ? -27.778 13.645 -16.793 1.00 32.12 350 VAL A N 1
ATOM 2726 C CA . VAL A 1 350 ? -28.575 14.589 -17.569 1.00 32.12 350 VAL A CA 1
ATOM 2727 C C . VAL A 1 350 ? -29.231 13.775 -18.681 1.00 32.12 350 VAL A C 1
ATOM 2729 O O . VAL A 1 350 ? -28.601 13.455 -19.684 1.00 32.12 350 VAL A O 1
ATOM 2732 N N . THR A 1 351 ? -30.483 13.367 -18.487 1.00 28.84 351 THR A N 1
ATOM 2733 C CA . THR A 1 351 ? -31.335 12.944 -19.600 1.00 28.84 351 THR A CA 1
ATOM 2734 C C . THR A 1 351 ? -31.872 14.205 -20.276 1.00 28.84 351 THR A C 1
ATOM 2736 O O . THR A 1 351 ? -32.540 14.988 -19.596 1.00 28.84 351 THR A O 1
ATOM 2739 N N . PRO A 1 352 ? -31.638 14.437 -21.579 1.00 35.19 352 PRO A N 1
ATOM 2740 C CA . PRO A 1 352 ? -32.321 15.504 -22.288 1.00 35.19 352 PRO A CA 1
ATOM 2741 C C . PRO A 1 352 ? -33.772 15.066 -22.507 1.00 35.19 352 PRO A C 1
ATOM 2743 O O . PRO A 1 352 ? -34.041 14.143 -23.279 1.00 35.19 352 PRO A O 1
ATOM 2746 N N . SER A 1 353 ? -34.717 15.702 -21.814 1.00 30.95 353 SER A N 1
ATOM 2747 C CA . SER A 1 353 ? -36.137 15.557 -22.119 1.00 30.95 353 SER A CA 1
ATOM 2748 C C . SER A 1 353 ? -36.422 16.252 -23.450 1.00 30.95 353 SER A C 1
ATOM 2750 O O . SER A 1 353 ? -36.520 17.476 -23.515 1.00 30.95 353 SER A O 1
ATOM 2752 N N . TRP A 1 354 ? -36.551 15.477 -24.522 1.00 34.84 354 TRP A N 1
ATOM 2753 C CA . TRP A 1 354 ? -37.136 15.961 -25.767 1.00 34.84 354 TRP A CA 1
ATOM 2754 C C . TRP A 1 354 ? -38.648 16.085 -25.575 1.00 34.84 354 TRP A C 1
ATOM 2756 O O . TRP A 1 354 ? -39.398 15.136 -25.796 1.00 34.84 354 TRP A O 1
ATOM 2766 N N . SER A 1 355 ? -39.114 17.258 -25.155 1.00 36.00 355 SER A N 1
ATOM 2767 C CA . SER A 1 355 ? -40.520 17.625 -25.293 1.00 36.00 355 SER A CA 1
ATOM 2768 C C . SER A 1 355 ? -40.777 18.010 -26.751 1.00 36.00 355 SER A C 1
ATOM 2770 O O . SER A 1 355 ? -40.496 19.129 -27.172 1.00 36.00 355 SER A O 1
ATOM 2772 N N . ARG A 1 356 ? -41.295 17.051 -27.529 1.00 39.72 356 ARG A N 1
ATOM 2773 C CA . ARG A 1 356 ? -42.033 17.329 -28.767 1.00 39.72 356 ARG A CA 1
ATOM 2774 C C . ARG A 1 356 ? -43.321 18.054 -28.390 1.00 39.72 356 ARG A C 1
ATOM 2776 O O . ARG A 1 356 ? -44.221 17.431 -27.833 1.00 39.72 356 ARG A O 1
ATOM 2783 N N . THR A 1 357 ? -43.427 19.325 -28.741 1.00 43.59 357 THR A N 1
ATOM 2784 C CA . THR A 1 357 ? -44.722 19.996 -28.864 1.00 43.59 357 THR A CA 1
ATOM 2785 C C . THR A 1 357 ? -45.158 19.891 -30.322 1.00 43.59 357 THR A C 1
ATOM 2787 O O . THR A 1 357 ? -44.372 20.180 -31.225 1.00 43.59 357 THR A O 1
ATOM 2790 N N . ARG A 1 358 ? -46.370 19.365 -30.524 1.00 41.62 358 ARG A N 1
ATOM 2791 C CA . ARG A 1 358 ? -47.118 19.441 -31.783 1.00 41.62 358 ARG A CA 1
ATOM 2792 C C . ARG A 1 358 ? -47.599 20.860 -32.030 1.00 41.62 358 ARG A C 1
ATOM 2794 O O . ARG A 1 358 ? -47.852 21.551 -31.017 1.00 41.62 358 ARG A O 1
#

Foldseek 3Di:
DDPVVVVVVVVVVVVVVVVVVLVVLLVVLVVVVLVVVCVLLVLLPPQCLVPDGLVLLPLLLDPQLVVLSVVLVVCVVPCVVCVVVNVVSSVVNSVVSSVSSVVSVVVLVVQCVLLVLQPDQPDPDGPVLLPLVLDPVSVVLVVVLVVQVVDVVSNVPPVNVVSSVVNNVVSNVSRVLSVLLSSVLSSVLSVCCVLQVLADQQLDRLHGLSNLPLVVDPVSVVLSVVLVVLVVPCVVSVVVNVVSSVVNRVVSSVSNVVLLVLLVVVCVVVVLDGCDQSNHGPSLLPLVPDPVLVVLVVVLVVQVVVPPVRDVVVNVVSSVVNSSVSNVSVVVSSVVVSPPDPPPPPPPPPDPPPPDDD

Mean predicted aligned error: 6.99 Å